Protein AF-0000000069814553 (afdb_homodimer)

Structure (mmCIF, N/CA/C/O backbone):
data_AF-0000000069814553-model_v1
#
loop_
_entity.id
_entity.type
_entity.pdbx_description
1 polymer 'Universal stress protein'
#
loop_
_atom_site.group_PDB
_atom_site.id
_atom_site.type_symbol
_atom_site.label_atom_id
_atom_site.label_alt_id
_atom_site.label_comp_id
_atom_site.label_asym_id
_atom_site.label_entity_id
_atom_site.label_seq_id
_atom_site.pdbx_PDB_ins_code
_atom_site.Cartn_x
_atom_site.Cartn_y
_atom_site.Cartn_z
_atom_site.occupancy
_atom_site.B_iso_or_equiv
_atom_site.auth_seq_id
_atom_site.auth_comp_id
_atom_site.auth_asym_id
_atom_site.auth_atom_id
_atom_site.pdbx_PDB_model_num
ATOM 1 N N . MET A 1 1 ? -19.922 -4.836 -9.836 1 74.69 1 MET A N 1
ATOM 2 C CA . MET A 1 1 ? -18.984 -5.961 -9.789 1 74.69 1 MET A CA 1
ATOM 3 C C . MET A 1 1 ? -17.938 -5.762 -8.695 1 74.69 1 MET A C 1
ATOM 5 O O . MET A 1 1 ? -17.531 -4.637 -8.422 1 74.69 1 MET A O 1
ATOM 9 N N . GLY A 1 2 ? -17.672 -6.852 -7.805 1 93.31 2 GLY A N 1
ATOM 10 C CA . GLY A 1 2 ? -16.812 -6.785 -6.645 1 93.31 2 GLY A CA 1
ATOM 11 C C . GLY A 1 2 ? -15.352 -6.523 -7.004 1 93.31 2 GLY A C 1
ATOM 12 O O . GLY A 1 2 ? -14.953 -6.707 -8.156 1 93.31 2 GLY A O 1
ATOM 13 N N . ARG A 1 3 ? -14.594 -6.059 -6.25 1 97.88 3 ARG A N 1
ATOM 14 C CA . ARG A 1 3 ? -13.172 -5.789 -6.434 1 97.88 3 ARG A CA 1
ATOM 15 C C . ARG A 1 3 ? -12.375 -7.086 -6.504 1 97.88 3 ARG A C 1
ATOM 17 O O . ARG A 1 3 ? -12.742 -8.078 -5.875 1 97.88 3 ARG A O 1
ATOM 24 N N . LYS A 1 4 ? -11.352 -7.035 -7.324 1 98.69 4 LYS A N 1
ATOM 25 C CA . LYS A 1 4 ? -10.398 -8.141 -7.406 1 98.69 4 LYS A CA 1
ATOM 26 C C . LYS A 1 4 ? -9.086 -7.777 -6.723 1 98.69 4 LYS A C 1
ATOM 28 O O . LYS A 1 4 ? -8.422 -6.812 -7.113 1 98.69 4 LYS A O 1
ATOM 33 N N . TYR A 1 5 ? -8.742 -8.539 -5.738 1 98.88 5 TYR A N 1
ATOM 34 C CA . TYR A 1 5 ? -7.48 -8.391 -5.02 1 98.88 5 TYR A CA 1
ATOM 35 C C . TYR A 1 5 ? -6.477 -9.453 -5.453 1 98.88 5 TYR A C 1
ATOM 37 O O . TYR A 1 5 ? -6.836 -10.625 -5.613 1 98.88 5 TYR A O 1
ATOM 45 N N . LEU A 1 6 ? -5.242 -9.039 -5.715 1 98.88 6 LEU A N 1
ATOM 46 C CA . LEU A 1 6 ? -4.156 -9.969 -5.988 1 98.88 6 LEU A CA 1
ATOM 47 C C . LEU A 1 6 ? -3.189 -10.039 -4.812 1 98.88 6 LEU A C 1
ATOM 49 O O . LEU A 1 6 ? -2.691 -9.008 -4.352 1 98.88 6 LEU A O 1
ATOM 53 N N . LEU A 1 7 ? -2.961 -11.188 -4.328 1 98.75 7 LEU A N 1
ATOM 54 C CA . LEU A 1 7 ? -2.018 -11.438 -3.24 1 98.75 7 LEU A CA 1
ATOM 55 C C . LEU A 1 7 ? -0.969 -12.461 -3.656 1 98.75 7 LEU A C 1
ATOM 57 O O . LEU A 1 7 ? -1.223 -13.664 -3.615 1 98.75 7 LEU A O 1
ATOM 61 N N . PRO A 1 8 ? 0.228 -11.945 -4.133 1 98.06 8 PRO A N 1
ATOM 62 C CA . PRO A 1 8 ? 1.324 -12.906 -4.312 1 98.06 8 PRO A CA 1
ATOM 63 C C . PRO A 1 8 ? 1.668 -13.656 -3.031 1 98.06 8 PRO A C 1
ATOM 65 O O . PRO A 1 8 ? 1.733 -13.055 -1.956 1 98.06 8 PRO A O 1
ATOM 68 N N . ILE A 1 9 ? 1.836 -14.953 -3.201 1 96.5 9 ILE A N 1
ATOM 69 C CA . ILE A 1 9 ? 2.002 -15.742 -1.989 1 96.5 9 ILE A CA 1
ATOM 70 C C . ILE A 1 9 ? 3.312 -16.516 -2.057 1 96.5 9 ILE A C 1
ATOM 72 O O . ILE A 1 9 ? 3.791 -16.859 -3.145 1 96.5 9 ILE A O 1
ATOM 76 N N . ASP A 1 10 ? 3.883 -16.703 -0.973 1 93.5 10 ASP A N 1
ATOM 77 C CA . ASP A 1 10 ? 5.02 -17.594 -0.722 1 93.5 10 ASP A CA 1
ATOM 78 C C . ASP A 1 10 ? 4.93 -18.219 0.663 1 93.5 10 ASP A C 1
ATOM 80 O O . ASP A 1 10 ? 3.861 -18.219 1.282 1 93.5 10 ASP A O 1
ATOM 84 N N . THR A 1 11 ? 5.973 -18.844 1.084 1 92 11 THR A N 1
ATOM 85 C CA . THR A 1 11 ? 5.891 -19.578 2.34 1 92 11 THR A CA 1
ATOM 86 C C . THR A 1 11 ? 6.289 -18.688 3.516 1 92 11 THR A C 1
ATOM 88 O O . THR A 1 11 ? 6.395 -19.156 4.648 1 92 11 THR A O 1
ATOM 91 N N . SER A 1 12 ? 6.543 -17.438 3.316 1 90.5 12 SER A N 1
ATOM 92 C CA . SER A 1 12 ? 7.016 -16.547 4.375 1 90.5 12 SER A CA 1
ATOM 93 C C . SER A 1 12 ? 5.887 -16.172 5.332 1 90.5 12 SER A C 1
ATOM 95 O O . SER A 1 12 ? 4.715 -16.188 4.953 1 90.5 12 SER A O 1
ATOM 97 N N . GLU A 1 13 ? 6.18 -15.797 6.582 1 91.12 13 GLU A N 1
ATOM 98 C CA . GLU A 1 13 ? 5.227 -15.328 7.582 1 91.12 13 GLU A CA 1
ATOM 99 C C . GLU A 1 13 ? 4.621 -13.984 7.188 1 91.12 13 GLU A C 1
ATOM 101 O O . GLU A 1 13 ? 3.463 -13.703 7.5 1 91.12 13 GLU A O 1
ATOM 106 N N . ASN A 1 14 ? 5.379 -13.227 6.496 1 91.75 14 ASN A N 1
ATOM 107 C CA . ASN A 1 14 ? 4.867 -11.914 6.105 1 91.75 14 ASN A CA 1
ATOM 108 C C . ASN A 1 14 ? 3.744 -12.039 5.082 1 91.75 14 ASN A C 1
ATOM 110 O O . ASN A 1 14 ? 2.82 -11.219 5.07 1 91.75 14 ASN A O 1
ATOM 114 N N . CYS A 1 15 ? 3.883 -13.023 4.281 1 93.25 15 CYS A N 1
ATOM 115 C CA . CYS A 1 15 ? 2.793 -13.297 3.35 1 93.25 15 CYS A CA 1
ATOM 116 C C . CYS A 1 15 ? 1.518 -13.664 4.094 1 93.25 15 CYS A C 1
ATOM 118 O O . CYS A 1 15 ? 0.429 -13.219 3.736 1 93.25 15 CYS A O 1
ATOM 120 N N . LYS A 1 16 ? 1.623 -14.461 5.078 1 94.75 16 LYS A N 1
ATOM 121 C CA . LYS A 1 16 ? 0.479 -14.828 5.906 1 94.75 16 LYS A CA 1
ATOM 122 C C . LYS A 1 16 ? -0.135 -13.602 6.574 1 94.75 16 LYS A C 1
ATOM 124 O O . LYS A 1 16 ? -1.359 -13.492 6.668 1 94.75 16 LYS A O 1
ATOM 129 N N . ARG A 1 17 ? 0.702 -12.758 7.012 1 95.88 17 ARG A N 1
ATOM 130 C CA . ARG A 1 17 ? 0.229 -11.523 7.633 1 95.88 17 ARG A CA 1
ATOM 131 C C . ARG A 1 17 ? -0.55 -10.68 6.633 1 95.88 17 ARG A C 1
ATOM 133 O O . ARG A 1 17 ? -1.564 -10.07 6.984 1 95.88 17 ARG A O 1
ATOM 140 N N . ALA A 1 18 ? -0.054 -10.641 5.395 1 97.81 18 ALA A N 1
ATOM 141 C CA . ALA A 1 18 ? -0.75 -9.898 4.348 1 97.81 18 ALA A CA 1
ATOM 142 C C . ALA A 1 18 ? -2.131 -10.492 4.082 1 97.81 18 ALA A C 1
ATOM 144 O O . ALA A 1 18 ? -3.111 -9.758 3.939 1 97.81 18 ALA A O 1
ATOM 145 N N . ALA A 1 19 ? -2.203 -11.805 4.055 1 97.69 19 ALA A N 1
ATOM 146 C CA . ALA A 1 19 ? -3.484 -12.477 3.863 1 97.69 19 ALA A CA 1
ATOM 147 C C . ALA A 1 19 ? -4.438 -12.18 5.016 1 97.69 19 ALA A C 1
ATOM 149 O O . ALA A 1 19 ? -5.621 -11.898 4.793 1 97.69 19 ALA A O 1
ATOM 150 N N . LYS A 1 20 ? -3.926 -12.25 6.211 1 97.12 20 LYS A N 1
ATOM 151 C CA . LYS A 1 20 ? -4.738 -11.945 7.387 1 97.12 20 LYS A CA 1
ATOM 152 C C . LYS A 1 20 ? -5.219 -10.5 7.363 1 97.12 20 LYS A C 1
ATOM 154 O O . LYS A 1 20 ? -6.375 -10.219 7.688 1 97.12 20 LYS A O 1
ATOM 159 N N . PHE A 1 21 ? -4.355 -9.641 6.984 1 98.12 21 PHE A N 1
ATOM 160 C CA . PHE A 1 21 ? -4.723 -8.227 6.887 1 98.12 21 PHE A CA 1
ATOM 161 C C . PHE A 1 21 ? -5.879 -8.039 5.914 1 98.12 21 PHE A C 1
ATOM 163 O O . PHE A 1 21 ? -6.828 -7.309 6.207 1 98.12 21 PHE A O 1
ATOM 170 N N . TYR A 1 22 ? -5.758 -8.68 4.699 1 98.5 22 TYR A N 1
ATOM 171 C CA . TYR A 1 22 ? -6.855 -8.633 3.744 1 98.5 22 TYR A CA 1
ATOM 172 C C . TYR A 1 22 ? -8.164 -9.086 4.391 1 98.5 22 TYR A C 1
ATOM 174 O O . TYR A 1 22 ? -9.172 -8.391 4.309 1 98.5 22 TYR A O 1
ATOM 182 N N . SER A 1 23 ? -8.102 -10.195 5.082 1 97.81 23 SER A N 1
ATOM 183 C CA . SER A 1 23 ? -9.289 -10.812 5.68 1 97.81 23 SER A CA 1
ATOM 184 C C . SER A 1 23 ? -9.922 -9.883 6.711 1 97.81 23 SER A C 1
ATOM 186 O O . SER A 1 23 ? -11.148 -9.727 6.734 1 97.81 23 SER A O 1
ATOM 188 N N . GLU A 1 24 ? -9.148 -9.188 7.441 1 96.69 24 GLU A N 1
ATOM 189 C CA . GLU A 1 24 ? -9.641 -8.453 8.602 1 96.69 24 GLU A CA 1
ATOM 190 C C . GLU A 1 24 ? -9.969 -7.008 8.234 1 96.69 24 GLU A C 1
ATOM 192 O O . GLU A 1 24 ? -10.805 -6.375 8.883 1 96.69 24 GLU A O 1
ATOM 197 N N . ASN A 1 25 ? -9.32 -6.527 7.137 1 97.31 25 ASN A N 1
ATOM 198 C CA . ASN A 1 25 ? -9.383 -5.074 6.992 1 97.31 25 ASN A CA 1
ATOM 199 C C . ASN A 1 25 ? -9.898 -4.672 5.613 1 97.31 25 ASN A C 1
ATOM 201 O O . ASN A 1 25 ? -10.461 -3.586 5.453 1 97.31 25 ASN A O 1
ATOM 205 N N . LEU A 1 26 ? -9.773 -5.531 4.605 1 97.88 26 LEU A N 1
ATOM 206 C CA . LEU A 1 26 ? -10.031 -5.051 3.252 1 97.88 26 LEU A CA 1
ATOM 207 C C . LEU A 1 26 ? -11.242 -5.758 2.648 1 97.88 26 LEU A C 1
ATOM 209 O O . LEU A 1 26 ? -12 -5.156 1.884 1 97.88 26 LEU A O 1
ATOM 213 N N . HIS A 1 27 ? -11.477 -6.969 2.992 1 97.44 27 HIS A N 1
ATOM 214 C CA . HIS A 1 27 ? -12.438 -7.836 2.316 1 97.44 27 HIS A CA 1
ATOM 215 C C . HIS A 1 27 ? -13.852 -7.285 2.441 1 97.44 27 HIS A C 1
ATOM 217 O O . HIS A 1 27 ? -14.258 -6.84 3.518 1 97.44 27 HIS A O 1
ATOM 223 N N . ARG A 1 28 ? -14.555 -7.379 1.34 1 96.44 28 ARG A N 1
ATOM 224 C CA . ARG A 1 28 ? -16 -7.242 1.251 1 96.44 28 ARG A CA 1
ATOM 225 C C . ARG A 1 28 ? -16.625 -8.453 0.57 1 96.44 28 ARG A C 1
ATOM 227 O O . ARG A 1 28 ? -15.969 -9.148 -0.201 1 96.44 28 ARG A O 1
ATOM 234 N N . ASP A 1 29 ? -17.859 -8.695 0.726 1 94.88 29 ASP A N 1
ATOM 235 C CA . ASP A 1 29 ? -18.531 -9.922 0.308 1 94.88 29 ASP A CA 1
ATOM 236 C C . ASP A 1 29 ? -18.453 -10.102 -1.206 1 94.88 29 ASP A C 1
ATOM 238 O O . ASP A 1 29 ? -18.391 -11.227 -1.7 1 94.88 29 ASP A O 1
ATOM 242 N N . ASP A 1 30 ? -18.391 -9.039 -1.912 1 96.31 30 ASP A N 1
ATOM 243 C CA . ASP A 1 30 ? -18.422 -9.148 -3.367 1 96.31 30 ASP A CA 1
ATOM 244 C C . ASP A 1 30 ? -17 -9.164 -3.939 1 96.31 30 ASP A C 1
ATOM 246 O O . ASP A 1 30 ? -16.812 -9.297 -5.148 1 96.31 30 ASP A O 1
ATOM 250 N N . ASP A 1 31 ? -16.016 -9.18 -3.061 1 98.25 31 ASP A N 1
ATOM 251 C CA . ASP A 1 31 ? -14.625 -9.172 -3.518 1 98.25 31 ASP A CA 1
ATOM 252 C C . ASP A 1 31 ? -14.188 -10.562 -3.959 1 98.25 31 ASP A C 1
ATOM 254 O O . ASP A 1 31 ? -14.734 -11.57 -3.498 1 98.25 31 ASP A O 1
ATOM 258 N N . THR A 1 32 ? -13.25 -10.586 -4.867 1 98.38 32 THR A N 1
ATOM 259 C CA . THR A 1 32 ? -12.5 -11.789 -5.207 1 98.38 32 THR A CA 1
ATOM 260 C C . THR A 1 32 ? -11.031 -11.648 -4.816 1 98.38 32 THR A C 1
ATOM 262 O O . THR A 1 32 ? -10.406 -10.617 -5.09 1 98.38 32 THR A O 1
ATOM 265 N N . ILE A 1 33 ? -10.57 -12.625 -4.105 1 98.5 33 ILE A N 1
ATOM 266 C CA . ILE A 1 33 ? -9.141 -12.625 -3.795 1 98.5 33 ILE A CA 1
ATOM 267 C C . ILE A 1 33 ? -8.422 -13.664 -4.648 1 98.5 33 ILE A C 1
ATOM 269 O O . ILE A 1 33 ? -8.875 -14.812 -4.758 1 98.5 33 ILE A O 1
ATOM 273 N N . ILE A 1 34 ? -7.375 -13.242 -5.32 1 98.69 34 ILE A N 1
ATOM 274 C CA . ILE A 1 34 ? -6.566 -14.086 -6.199 1 98.69 34 ILE A CA 1
ATOM 275 C C . ILE A 1 34 ? -5.188 -14.297 -5.578 1 98.69 34 ILE A C 1
ATOM 277 O O . ILE A 1 34 ? -4.426 -13.344 -5.402 1 98.69 34 ILE A O 1
ATOM 281 N N . PHE A 1 35 ? -4.898 -15.555 -5.254 1 98.44 35 PHE A N 1
ATOM 282 C CA . PHE A 1 35 ? -3.574 -15.938 -4.773 1 98.44 35 PHE A CA 1
ATOM 283 C C . PHE A 1 35 ? -2.664 -16.312 -5.938 1 98.44 35 PHE A C 1
ATOM 285 O O . PHE A 1 35 ? -3.035 -17.125 -6.781 1 98.44 35 PHE A O 1
ATOM 292 N N . LEU A 1 36 ? -1.502 -15.688 -6.008 1 97.94 36 LEU A N 1
ATOM 293 C CA . LEU A 1 36 ? -0.557 -15.969 -7.086 1 97.94 36 LEU A CA 1
ATOM 294 C C . LEU A 1 36 ? 0.77 -16.469 -6.527 1 97.94 36 LEU A C 1
ATOM 296 O O . LEU A 1 36 ? 1.395 -15.797 -5.699 1 97.94 36 LEU A O 1
ATOM 300 N N . HIS A 1 37 ? 1.154 -17.609 -6.91 1 96.38 37 HIS A N 1
ATOM 301 C CA . HIS A 1 37 ? 2.492 -18.094 -6.598 1 96.38 37 HIS A CA 1
ATOM 302 C C . HIS A 1 37 ? 3.383 -18.094 -7.836 1 96.38 37 HIS A C 1
ATOM 304 O O . HIS A 1 37 ? 3.008 -18.656 -8.867 1 96.38 37 HIS A O 1
ATOM 310 N N . VAL A 1 38 ? 4.512 -17.484 -7.703 1 94.38 38 VAL A N 1
ATOM 311 C CA . VAL A 1 38 ? 5.473 -17.438 -8.797 1 94.38 38 VAL A CA 1
ATOM 312 C C . VAL A 1 38 ? 6.633 -18.375 -8.508 1 94.38 38 VAL A C 1
ATOM 314 O O . VAL A 1 38 ? 7.32 -18.234 -7.496 1 94.38 38 VAL A O 1
ATOM 317 N N . ILE A 1 39 ? 6.824 -19.344 -9.328 1 90 39 ILE A N 1
ATOM 318 C CA . ILE A 1 39 ? 7.918 -20.312 -9.219 1 90 39 ILE A CA 1
ATOM 319 C C . ILE A 1 39 ? 9.078 -19.891 -10.117 1 90 39 ILE A C 1
ATOM 321 O O . ILE A 1 39 ? 8.875 -19.609 -11.305 1 90 39 ILE A O 1
ATOM 325 N N . GLU A 1 40 ? 10.195 -19.766 -9.531 1 83.56 40 GLU A N 1
ATOM 326 C CA . GLU A 1 40 ? 11.391 -19.469 -10.312 1 83.56 40 GLU A CA 1
ATOM 327 C C . GLU A 1 40 ? 12.031 -20.734 -10.859 1 83.56 40 GLU A C 1
ATOM 329 O O . GLU A 1 40 ? 12.383 -21.641 -10.102 1 83.56 40 GLU A O 1
ATOM 334 N N . PRO A 1 41 ? 12.195 -20.781 -12.18 1 76.25 41 PRO A N 1
ATOM 335 C CA . PRO A 1 41 ? 12.789 -21.984 -12.766 1 76.25 41 PRO A CA 1
ATOM 336 C C . PRO A 1 41 ? 14.242 -22.188 -12.352 1 76.25 41 PRO A C 1
ATOM 338 O O . PRO A 1 41 ? 14.969 -21.219 -12.148 1 76.25 41 PRO A O 1
ATOM 341 N N . ASN A 1 42 ? 14.656 -23.109 -11.516 1 62.72 42 ASN A N 1
ATOM 342 C CA . ASN A 1 42 ? 16.031 -23.438 -11.188 1 62.72 42 ASN A CA 1
ATOM 343 C C . ASN A 1 42 ? 16.922 -23.469 -12.43 1 62.72 42 ASN A C 1
ATOM 345 O O . ASN A 1 42 ? 16.688 -24.25 -13.352 1 62.72 42 ASN A O 1
ATOM 349 N N . LEU A 1 43 ? 17.375 -22.312 -12.875 1 52.44 43 LEU A N 1
ATOM 350 C CA . LEU A 1 43 ? 18.281 -22.375 -14.016 1 52.44 43 LEU A CA 1
ATOM 351 C C . LEU A 1 43 ? 19.469 -23.297 -13.711 1 52.44 43 LEU A C 1
ATOM 353 O O . LEU A 1 43 ? 20.219 -23.656 -14.617 1 52.44 43 LEU A O 1
ATOM 357 N N . LYS A 1 44 ? 19.938 -23.469 -12.477 1 51.12 44 LYS A N 1
ATOM 358 C CA . LYS A 1 44 ? 21.188 -24.188 -12.375 1 51.12 44 LYS A CA 1
ATOM 359 C C . LYS A 1 44 ? 21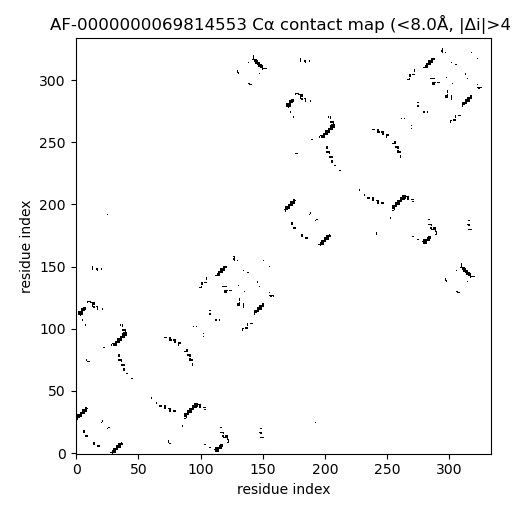.094 -25.562 -13.039 1 51.12 44 LYS A C 1
ATOM 361 O O . LYS A 1 44 ? 22.047 -26.344 -13.016 1 51.12 44 LYS A O 1
ATOM 366 N N . ALA A 1 45 ? 19.969 -26.062 -13.266 1 42.84 45 ALA A N 1
ATOM 367 C CA . ALA A 1 45 ? 20.203 -27.422 -13.727 1 42.84 45 ALA A CA 1
ATOM 368 C C . ALA A 1 45 ? 21.094 -27.438 -14.977 1 42.84 45 ALA A C 1
ATOM 370 O O . ALA A 1 45 ? 21.906 -28.344 -15.148 1 42.84 45 ALA A O 1
ATOM 371 N N . ASN A 1 46 ? 20.734 -26.453 -15.93 1 41.25 46 ASN A N 1
ATOM 372 C CA . ASN A 1 46 ? 21.312 -26.844 -17.203 1 41.25 46 ASN A CA 1
ATOM 373 C C . ASN A 1 46 ? 22.781 -26.438 -17.312 1 41.25 46 ASN A C 1
ATOM 375 O O . ASN A 1 46 ? 23.391 -26.562 -18.375 1 41.25 46 ASN A O 1
ATOM 379 N N . SER A 1 47 ? 23.141 -25.562 -16.484 1 43.44 47 SER A N 1
ATOM 380 C CA . SER A 1 47 ? 24.5 -25.219 -16.938 1 43.44 47 SER A CA 1
ATOM 381 C C . SER A 1 47 ? 25.484 -26.312 -16.562 1 43.44 47 SER A C 1
ATOM 383 O O . SER A 1 47 ? 26.703 -26.094 -16.578 1 43.44 47 SER A O 1
ATOM 385 N N . LYS A 1 48 ? 25.188 -27.328 -15.75 1 42.53 48 LYS A N 1
ATOM 386 C CA . LYS A 1 48 ? 26.328 -28.219 -15.617 1 42.53 48 LYS A CA 1
ATOM 387 C C . LYS A 1 48 ? 26.844 -28.672 -16.984 1 42.53 48 LYS A C 1
ATOM 389 O O . LYS A 1 48 ? 26.141 -28.531 -17.984 1 42.53 48 LYS A O 1
ATOM 394 N N . ASN A 1 49 ? 28.094 -29.516 -17 1 38.62 49 ASN A N 1
ATOM 395 C CA . ASN A 1 49 ? 29 -30.094 -17.984 1 38.62 49 ASN A CA 1
ATOM 396 C C . ASN A 1 49 ? 28.234 -30.859 -19.062 1 38.62 49 ASN A C 1
ATOM 398 O O . ASN A 1 49 ? 27.531 -31.828 -18.781 1 38.62 49 ASN A O 1
ATOM 402 N N . ILE A 1 50 ? 27.859 -30.312 -20.219 1 40.28 50 ILE A N 1
ATOM 403 C CA . ILE A 1 50 ? 27.625 -31 -21.484 1 40.28 50 ILE A CA 1
ATOM 404 C C . ILE A 1 50 ? 28.453 -32.281 -21.516 1 40.28 50 ILE A C 1
ATOM 406 O O . ILE A 1 50 ? 28.484 -32.969 -22.547 1 40.28 50 ILE A O 1
ATOM 410 N N . ALA A 1 51 ? 29.531 -32.344 -20.672 1 38.72 51 ALA A N 1
ATOM 411 C CA . ALA A 1 51 ? 30.25 -33.531 -21.141 1 38.72 51 ALA A CA 1
ATOM 412 C C . ALA A 1 51 ? 29.359 -34.75 -21.125 1 38.72 51 ALA A C 1
ATOM 414 O O . ALA A 1 51 ? 29.219 -35.438 -22.156 1 38.72 51 ALA A O 1
ATOM 415 N N . ARG A 1 52 ? 29.969 -35.969 -20.609 1 37.81 52 ARG A N 1
ATOM 416 C CA . ARG A 1 52 ? 29.844 -37.375 -20.969 1 37.81 52 ARG A CA 1
ATOM 417 C C . ARG A 1 52 ? 28.516 -37.938 -20.469 1 37.81 52 ARG A C 1
ATOM 419 O O . ARG A 1 52 ? 28.094 -39 -20.922 1 37.81 52 ARG A O 1
ATOM 426 N N . LYS A 1 53 ? 28.125 -37.844 -19.109 1 41.19 53 LYS A N 1
ATOM 427 C CA . LYS A 1 53 ? 27.25 -38.969 -18.734 1 41.19 53 LYS A CA 1
ATOM 428 C C . LYS A 1 53 ? 25.797 -38.656 -19.078 1 41.19 53 LYS A C 1
ATOM 430 O O . LYS A 1 53 ? 25.219 -37.688 -18.562 1 41.19 53 LYS A O 1
ATOM 435 N N . GLU A 1 54 ? 25.234 -38.969 -20.297 1 40.19 54 GLU A N 1
ATOM 436 C CA . GLU A 1 54 ? 24 -38.875 -21.078 1 40.19 54 GLU A CA 1
ATOM 437 C C . GLU A 1 54 ? 22.766 -38.969 -20.188 1 40.19 54 GLU A C 1
ATOM 439 O O . GLU A 1 54 ? 21.781 -38.25 -20.375 1 40.19 54 GLU A O 1
ATOM 444 N N . ASP A 1 55 ? 22.453 -40.219 -19.609 1 41.34 55 ASP A N 1
ATOM 445 C CA . ASP A 1 55 ? 21.125 -40.781 -19.344 1 41.34 55 ASP A CA 1
ATOM 446 C C . ASP A 1 55 ? 20.516 -40.156 -18.094 1 41.34 55 ASP A C 1
ATOM 448 O O . ASP A 1 55 ? 19.281 -40.031 -18 1 41.34 55 ASP A O 1
ATOM 452 N N . SER A 1 56 ? 21.25 -40.062 -16.984 1 43.12 56 SER A N 1
ATOM 453 C CA . SER A 1 56 ? 20.578 -39.938 -15.688 1 43.12 56 SER A CA 1
ATOM 454 C C . SER A 1 56 ? 20.203 -38.5 -15.398 1 43.12 56 SER A C 1
ATOM 456 O O . SER A 1 56 ? 19.406 -38.219 -14.5 1 43.12 56 SER A O 1
ATOM 458 N N . GLU A 1 57 ? 20.844 -37.562 -15.969 1 46.06 57 GLU A N 1
ATOM 459 C CA . GLU A 1 57 ? 20.719 -36.188 -15.508 1 46.06 57 GLU A CA 1
ATOM 460 C C . GLU A 1 57 ? 19.422 -35.562 -16.031 1 46.06 57 GLU A C 1
ATOM 462 O O . GLU A 1 57 ? 18.922 -34.594 -15.438 1 46.06 57 GLU A O 1
ATOM 467 N N . ILE A 1 58 ? 18.938 -36 -17.172 1 46.38 58 ILE A N 1
ATOM 468 C CA . ILE A 1 58 ? 17.719 -35.406 -17.688 1 46.38 58 ILE A CA 1
ATOM 469 C C . ILE A 1 58 ? 16.562 -35.656 -16.719 1 46.38 58 ILE A C 1
ATOM 471 O O . ILE A 1 58 ? 15.719 -34.781 -16.516 1 46.38 58 ILE A O 1
ATOM 475 N N . TYR A 1 59 ? 16.641 -36.781 -16.047 1 46.12 59 TYR A N 1
ATOM 476 C CA . TYR A 1 59 ? 15.555 -37.125 -15.148 1 46.12 59 TYR A CA 1
ATOM 477 C C . TYR A 1 59 ? 15.547 -36.219 -13.922 1 46.12 59 TYR A C 1
ATOM 479 O O . TYR A 1 59 ? 14.484 -35.844 -13.406 1 46.12 59 TYR A O 1
ATOM 487 N N . GLU A 1 60 ? 16.703 -35.812 -13.477 1 49.69 60 GLU A N 1
ATOM 488 C CA . GLU A 1 60 ? 16.766 -35.062 -12.219 1 49.69 60 GLU A CA 1
ATOM 489 C C . GLU A 1 60 ? 16.234 -33.625 -12.383 1 49.69 60 GLU A C 1
ATOM 491 O O . GLU A 1 60 ? 15.578 -33.125 -11.492 1 49.69 60 GLU A O 1
ATOM 496 N N . THR A 1 61 ? 16.594 -33 -13.516 1 53.53 61 THR A N 1
ATOM 497 C CA . THR A 1 61 ? 16.125 -31.656 -13.758 1 53.53 61 THR A CA 1
ATOM 498 C C . THR A 1 61 ? 14.602 -31.625 -13.859 1 53.53 61 THR A C 1
ATOM 500 O O . THR A 1 61 ? 13.961 -30.734 -13.305 1 53.53 61 THR A O 1
ATOM 503 N N . THR A 1 62 ? 14.109 -32.688 -14.516 1 56.72 62 THR A N 1
ATOM 504 C CA . THR A 1 62 ? 12.664 -32.812 -14.641 1 56.72 62 THR A CA 1
ATOM 505 C C . THR A 1 62 ? 12.016 -33 -13.266 1 56.72 62 THR A C 1
ATOM 507 O O . THR A 1 62 ? 10.953 -32.438 -12.984 1 56.72 62 THR A O 1
ATOM 510 N N . SER A 1 63 ? 12.867 -33.719 -12.383 1 62.81 63 SER A N 1
ATOM 511 C CA . SER A 1 63 ? 12.312 -34.031 -11.078 1 62.81 63 SER A CA 1
ATOM 512 C C . SER A 1 63 ? 12.281 -32.781 -10.172 1 62.81 63 SER A C 1
ATOM 514 O O . SER A 1 63 ? 11.312 -32.594 -9.445 1 62.81 63 SER A O 1
ATOM 516 N N . GLN A 1 64 ? 13.297 -32 -10.266 1 64.75 64 GLN A N 1
ATOM 517 C CA . GLN A 1 64 ? 13.352 -30.812 -9.422 1 64.75 64 GLN A CA 1
ATOM 518 C C . GLN A 1 64 ? 12.32 -29.781 -9.859 1 64.75 64 GLN A C 1
ATOM 520 O O . GLN A 1 64 ? 11.68 -29.141 -9.023 1 64.75 64 GLN A O 1
ATOM 525 N N . SER A 1 65 ? 12.172 -29.75 -11.148 1 69.19 65 SER A N 1
ATOM 526 C CA . SER A 1 65 ? 11.172 -28.828 -11.695 1 69.19 65 SER A CA 1
ATOM 527 C C . SER A 1 65 ? 9.766 -29.25 -11.281 1 69.19 65 SER A C 1
ATOM 529 O O . SER A 1 65 ? 8.945 -28.406 -10.914 1 69.19 65 SER A O 1
ATOM 531 N N . GLN A 1 66 ? 9.617 -30.578 -11.328 1 75.62 66 GLN A N 1
ATOM 532 C CA . GLN A 1 66 ? 8.297 -31.078 -10.961 1 75.62 66 GLN A CA 1
ATOM 533 C C . GLN A 1 66 ? 8.023 -30.875 -9.469 1 75.62 66 GLN A C 1
ATOM 535 O O . GLN A 1 66 ? 6.906 -30.531 -9.078 1 75.62 66 GLN A O 1
ATOM 540 N N . LYS A 1 67 ? 9.07 -31.031 -8.695 1 77.75 67 LYS A N 1
ATOM 541 C CA . LYS A 1 67 ? 8.93 -30.844 -7.254 1 77.75 67 LYS A CA 1
ATOM 542 C C . LYS A 1 67 ? 8.586 -29.406 -6.91 1 77.75 67 LYS A C 1
ATOM 544 O O . LYS A 1 67 ? 7.754 -29.141 -6.035 1 77.75 67 LYS A O 1
ATOM 549 N N . THR A 1 68 ? 9.188 -28.531 -7.617 1 79.12 68 THR A N 1
ATOM 550 C CA . THR A 1 68 ? 8.945 -27.109 -7.375 1 79.12 68 THR A CA 1
ATOM 551 C C . THR A 1 68 ? 7.512 -26.734 -7.754 1 79.12 68 THR A C 1
ATOM 553 O O . THR A 1 68 ? 6.844 -26 -7.023 1 79.12 68 THR A O 1
ATOM 556 N N . VAL A 1 69 ? 7.078 -27.312 -8.805 1 81.25 69 VAL A N 1
ATOM 557 C CA . VAL A 1 69 ? 5.719 -27.062 -9.266 1 81.25 69 VAL A CA 1
ATOM 558 C C . VAL A 1 69 ? 4.719 -27.641 -8.273 1 81.25 69 VAL A C 1
ATOM 560 O O . VAL A 1 69 ? 3.723 -27 -7.934 1 81.25 69 VAL A O 1
ATOM 563 N N . ASP A 1 70 ? 5.047 -28.812 -7.812 1 85.19 70 ASP A N 1
ATOM 564 C CA . ASP A 1 70 ? 4.152 -29.469 -6.859 1 85.19 70 ASP A CA 1
ATOM 565 C C . ASP A 1 70 ? 4.082 -28.688 -5.551 1 85.19 70 ASP A C 1
ATOM 567 O O . ASP A 1 70 ? 3.014 -28.562 -4.949 1 85.19 70 ASP A O 1
ATOM 571 N N . MET A 1 71 ? 5.137 -28.203 -5.16 1 84.94 71 MET A N 1
ATOM 572 C CA . MET A 1 71 ? 5.16 -27.391 -3.947 1 84.94 71 MET A CA 1
ATOM 573 C C . MET A 1 71 ? 4.359 -26.094 -4.137 1 84.94 71 MET A C 1
ATOM 575 O O . MET A 1 71 ? 3.672 -25.656 -3.221 1 84.94 71 MET A O 1
ATOM 579 N N . GLY A 1 72 ? 4.496 -25.578 -5.285 1 86.31 72 GLY A N 1
ATOM 580 C CA . GLY A 1 72 ? 3.717 -24.391 -5.598 1 86.31 72 GLY A CA 1
ATOM 581 C C . GLY A 1 72 ? 2.221 -24.641 -5.59 1 86.31 72 GLY A C 1
ATOM 582 O O . GLY A 1 72 ? 1.455 -23.844 -5.043 1 86.31 72 GLY A O 1
ATOM 583 N N . LYS A 1 73 ? 1.848 -25.75 -6.121 1 89.38 73 LYS A N 1
ATOM 584 C CA . LYS A 1 73 ? 0.436 -26.109 -6.137 1 89.38 73 LYS A CA 1
ATOM 585 C C . LYS A 1 73 ? -0.089 -26.344 -4.723 1 89.38 73 LYS A C 1
ATOM 587 O O . LYS A 1 73 ? -1.207 -25.938 -4.398 1 89.38 73 LYS A O 1
ATOM 592 N N . ALA A 1 74 ? 0.757 -26.984 -3.979 1 93.38 74 ALA A N 1
ATOM 593 C CA . ALA A 1 74 ? 0.357 -27.234 -2.596 1 93.38 74 ALA A CA 1
ATOM 594 C C . ALA A 1 74 ? 0.141 -25.922 -1.841 1 93.38 74 ALA A C 1
ATOM 596 O O . ALA A 1 74 ? -0.807 -25.797 -1.062 1 93.38 74 ALA A O 1
ATOM 597 N N . LEU A 1 75 ? 0.997 -25 -2.086 1 93.75 75 LEU A N 1
ATOM 598 C CA . LEU A 1 75 ? 0.855 -23.688 -1.457 1 93.75 75 LEU A CA 1
ATOM 599 C C . LEU A 1 75 ? -0.431 -23.016 -1.908 1 93.75 75 LEU A C 1
ATOM 601 O O . LEU A 1 75 ? -1.178 -22.469 -1.084 1 93.75 75 LEU A O 1
ATOM 605 N N . GLY A 1 76 ? -0.704 -23.016 -3.195 1 94.88 76 GLY A N 1
ATOM 606 C CA . GLY A 1 76 ? -1.947 -22.469 -3.719 1 94.88 76 GLY A CA 1
ATOM 607 C C . GLY A 1 76 ? -3.18 -23.094 -3.09 1 94.88 76 GLY A C 1
ATOM 608 O O . GLY A 1 76 ? -4.125 -22.391 -2.73 1 94.88 76 GLY A O 1
ATOM 609 N N . HIS A 1 77 ? -3.105 -24.391 -2.908 1 95.31 77 HIS A N 1
ATOM 610 C CA . HIS A 1 77 ? -4.23 -25.109 -2.318 1 95.31 77 HIS A CA 1
ATOM 611 C C . HIS A 1 77 ? -4.434 -24.703 -0.859 1 95.31 77 HIS A C 1
ATOM 613 O O . HIS A 1 77 ? -5.57 -24.594 -0.393 1 95.31 77 HIS A O 1
ATOM 619 N N . LYS A 1 78 ? -3.354 -24.531 -0.208 1 96.44 78 LYS A N 1
ATOM 620 C CA . LYS A 1 78 ? -3.428 -24.109 1.189 1 96.44 78 LYS A CA 1
ATOM 621 C C . LYS A 1 78 ? -4.129 -22.766 1.322 1 96.44 78 LYS A C 1
ATOM 623 O O . LYS A 1 78 ? -5.008 -22.594 2.17 1 96.44 78 LYS A O 1
ATOM 628 N N . TYR A 1 79 ? -3.795 -21.844 0.503 1 97.06 79 TYR A N 1
ATOM 629 C CA . TYR A 1 79 ? -4.387 -20.516 0.579 1 97.06 79 TYR A CA 1
ATOM 630 C C . TYR A 1 79 ? -5.82 -20.516 0.061 1 97.06 79 TYR A C 1
ATOM 632 O O . TYR A 1 79 ? -6.668 -19.781 0.556 1 97.06 79 TYR A O 1
ATOM 640 N N . LEU A 1 80 ? -6.117 -21.375 -0.888 1 96.81 80 LEU A N 1
ATOM 641 C CA . LEU A 1 80 ? -7.488 -21.531 -1.352 1 96.81 80 LEU A CA 1
ATOM 642 C C . LEU A 1 80 ? -8.383 -22.078 -0.237 1 96.81 80 LEU A C 1
ATOM 644 O O . LEU A 1 80 ? -9.5 -21.594 -0.043 1 96.81 80 LEU A O 1
ATOM 648 N N . ALA A 1 81 ? -7.84 -23.031 0.416 1 97 81 ALA A N 1
ATOM 649 C CA . ALA A 1 81 ? -8.586 -23.609 1.529 1 97 81 ALA A CA 1
ATOM 650 C C . ALA A 1 81 ? -8.844 -22.562 2.615 1 97 81 ALA A C 1
ATOM 652 O O . ALA A 1 81 ? -9.961 -22.469 3.137 1 97 81 ALA A O 1
ATOM 653 N N . TRP A 1 82 ? -7.812 -21.844 2.93 1 96.31 82 TRP A N 1
ATOM 654 C CA . TRP A 1 82 ? -7.938 -20.766 3.906 1 96.31 82 TRP A CA 1
ATOM 655 C C . TRP A 1 82 ? -9 -19.75 3.475 1 96.31 82 TRP A C 1
ATOM 657 O O . TRP A 1 82 ? -9.844 -19.359 4.281 1 96.31 82 TRP A O 1
ATOM 667 N N . GLY A 1 83 ? -8.992 -19.344 2.219 1 96.5 83 GLY A N 1
ATOM 668 C CA . GLY A 1 83 ? -9.977 -18.406 1.699 1 96.5 83 GLY A CA 1
ATOM 669 C C . GLY A 1 83 ? -11.398 -18.938 1.754 1 96.5 83 GLY A C 1
ATOM 670 O O . GLY A 1 83 ? -12.32 -18.219 2.129 1 96.5 83 GLY A O 1
ATOM 671 N N . ARG A 1 84 ? -11.547 -20.219 1.411 1 95.06 84 ARG A N 1
ATOM 672 C CA . ARG A 1 84 ? -12.859 -20.844 1.437 1 95.06 84 ARG A CA 1
ATOM 673 C C . ARG A 1 84 ? -13.398 -20.922 2.859 1 95.06 84 ARG A C 1
ATOM 675 O O . ARG A 1 84 ? -14.578 -20.656 3.098 1 95.06 84 ARG A O 1
ATOM 682 N N . GLU A 1 85 ? -12.516 -21.234 3.734 1 96.75 85 GLU A N 1
ATOM 683 C CA . GLU A 1 85 ? -12.906 -21.297 5.141 1 96.75 85 GLU A CA 1
ATOM 684 C C . GLU A 1 85 ? -13.336 -19.922 5.648 1 96.75 85 GLU A C 1
ATOM 686 O O . GLU A 1 85 ? -14.242 -19.828 6.48 1 96.75 85 GLU A O 1
ATOM 691 N N . ALA A 1 86 ? -12.75 -18.938 5.113 1 96.31 86 ALA A N 1
ATOM 692 C CA . ALA A 1 86 ? -13.07 -17.578 5.52 1 96.31 86 ALA A CA 1
ATOM 693 C C . ALA A 1 86 ? -14.297 -17.047 4.773 1 96.31 86 ALA A C 1
ATOM 695 O O . ALA A 1 86 ? -14.766 -15.938 5.035 1 96.31 86 ALA A O 1
ATOM 696 N N . GLY A 1 87 ? -14.766 -17.797 3.75 1 96.62 87 GLY A N 1
ATOM 697 C CA . GLY A 1 87 ? -15.953 -17.422 3.002 1 96.62 87 GLY A CA 1
ATOM 698 C C . GLY A 1 87 ? -15.656 -16.516 1.822 1 96.62 87 GLY A C 1
ATOM 699 O O . GLY A 1 87 ? -16.547 -15.82 1.333 1 96.62 87 GLY A O 1
ATOM 700 N N . PHE A 1 88 ? -14.438 -16.469 1.388 1 97.75 88 PHE A N 1
ATOM 701 C CA . PHE A 1 88 ? -14.047 -15.602 0.287 1 97.75 88 PHE A CA 1
ATOM 702 C C . PHE A 1 88 ? -14.312 -16.266 -1.056 1 97.75 88 PHE A C 1
ATOM 704 O O . PHE A 1 88 ? -14.281 -17.5 -1.161 1 97.75 88 PHE A O 1
ATOM 711 N N . ASP A 1 89 ? -14.688 -15.469 -2.07 1 98 89 ASP A N 1
ATOM 712 C CA . ASP A 1 89 ? -14.438 -15.906 -3.443 1 98 89 ASP A CA 1
ATOM 713 C C . ASP A 1 89 ? -12.953 -15.875 -3.77 1 98 89 ASP A C 1
ATOM 715 O O . ASP A 1 89 ? -12.383 -14.805 -4.016 1 98 89 ASP A O 1
ATOM 719 N N . ALA A 1 90 ? -12.352 -17.078 -3.721 1 98 90 ALA A N 1
ATOM 720 C CA . ALA A 1 90 ? -10.898 -17.156 -3.822 1 98 90 ALA A CA 1
ATOM 721 C C . ALA A 1 90 ? -10.477 -17.969 -5.039 1 98 90 ALA A C 1
ATOM 723 O O . ALA A 1 90 ? -11.117 -18.969 -5.375 1 98 90 ALA A O 1
ATOM 724 N N . LYS A 1 91 ? -9.438 -17.516 -5.695 1 97.69 91 LYS A N 1
ATOM 725 C CA . LYS A 1 91 ? -8.758 -18.219 -6.777 1 97.69 91 LYS A CA 1
ATOM 726 C C . LYS A 1 91 ? -7.258 -18.297 -6.527 1 97.69 91 LYS A C 1
ATOM 728 O O . LYS A 1 91 ? -6.699 -17.469 -5.805 1 97.69 91 LYS A O 1
ATOM 733 N N . ALA A 1 92 ? -6.652 -19.312 -7.09 1 96.81 92 ALA A N 1
ATOM 734 C CA . ALA A 1 92 ? -5.203 -19.438 -6.969 1 96.81 92 ALA A CA 1
ATOM 735 C C . ALA A 1 92 ? -4.57 -19.812 -8.305 1 96.81 92 ALA A C 1
ATOM 737 O O . ALA A 1 92 ? -5.117 -20.625 -9.055 1 96.81 92 ALA A O 1
ATOM 738 N N . PHE A 1 93 ? -3.473 -19.125 -8.578 1 95 93 PHE A N 1
ATOM 739 C CA . PHE A 1 93 ? -2.717 -19.391 -9.797 1 95 93 PHE A CA 1
ATOM 740 C C . PHE A 1 93 ? -1.243 -19.609 -9.484 1 95 93 PHE A C 1
ATOM 742 O O . PHE A 1 93 ? -0.724 -19.078 -8.5 1 95 93 PHE A O 1
ATOM 749 N N . VAL A 1 94 ? -0.619 -20.422 -10.297 1 93.25 94 VAL A N 1
ATOM 750 C CA . VAL A 1 94 ? 0.83 -20.594 -10.266 1 93.25 94 VAL A CA 1
ATOM 751 C C . VAL A 1 94 ? 1.431 -20.141 -11.594 1 93.25 94 VAL A C 1
ATOM 753 O O . VAL A 1 94 ? 0.915 -20.469 -12.664 1 93.25 94 VAL A O 1
ATOM 756 N N . ARG A 1 95 ? 2.416 -19.359 -11.484 1 92.69 95 ARG A N 1
ATOM 757 C CA . ARG A 1 95 ? 3.127 -18.906 -12.68 1 92.69 95 ARG A CA 1
ATOM 758 C C . ARG A 1 95 ? 4.625 -19.172 -12.555 1 92.69 95 ARG A C 1
ATOM 760 O O . ARG A 1 95 ? 5.195 -19.047 -11.469 1 92.69 95 ARG A O 1
ATOM 767 N N . SER A 1 96 ? 5.207 -19.625 -13.664 1 89.88 96 SER A N 1
ATOM 768 C CA . SER A 1 96 ? 6.656 -19.766 -13.727 1 89.88 96 SER A CA 1
ATOM 769 C C . SER A 1 96 ? 7.312 -18.547 -14.352 1 89.88 96 SER A C 1
ATOM 771 O O . SER A 1 96 ? 6.938 -18.125 -15.445 1 89.88 96 SER A O 1
ATOM 773 N N . ASP A 1 97 ? 8.125 -17.906 -13.609 1 91.88 97 ASP A N 1
ATOM 774 C CA . ASP A 1 97 ? 8.844 -16.719 -14.062 1 91.88 97 ASP A CA 1
ATOM 775 C C . ASP A 1 97 ? 10.133 -16.531 -13.273 1 91.88 97 ASP A C 1
ATOM 777 O O . ASP A 1 97 ? 10.172 -16.781 -12.062 1 91.88 97 ASP A O 1
ATOM 781 N N . SER A 1 98 ? 11.227 -16.062 -13.992 1 91.81 98 SER A N 1
ATOM 782 C CA . SER A 1 98 ? 12.492 -15.812 -13.312 1 91.81 98 SER A CA 1
ATOM 783 C C . SER A 1 98 ? 12.453 -14.492 -12.547 1 91.81 98 SER A C 1
ATOM 785 O O . SER A 1 98 ? 13.32 -14.234 -11.711 1 91.81 98 SER A O 1
ATOM 787 N N . LYS A 1 99 ? 11.484 -13.672 -12.828 1 95.25 99 LYS A N 1
ATOM 788 C CA . LYS A 1 99 ? 11.312 -12.375 -12.164 1 95.25 99 LYS A CA 1
ATOM 789 C C . LYS A 1 99 ? 9.93 -12.266 -11.531 1 95.25 99 LYS A C 1
ATOM 791 O O . LYS A 1 99 ? 8.984 -11.797 -12.172 1 95.25 99 LYS A O 1
ATOM 796 N N . PRO A 1 100 ? 9.852 -12.578 -10.336 1 95.31 100 PRO A N 1
ATOM 797 C CA . PRO A 1 100 ? 8.539 -12.617 -9.688 1 95.31 100 PRO A CA 1
ATOM 798 C C . PRO A 1 100 ? 7.805 -11.273 -9.758 1 95.31 100 PRO A C 1
ATOM 800 O O . PRO A 1 100 ? 6.59 -11.242 -9.984 1 95.31 100 PRO A O 1
ATOM 803 N N . GLY A 1 101 ? 8.523 -10.188 -9.547 1 96.88 101 GLY A N 1
ATOM 804 C CA . GLY A 1 101 ? 7.902 -8.875 -9.641 1 96.88 101 GLY A CA 1
ATOM 805 C C . GLY A 1 101 ? 7.219 -8.633 -10.977 1 96.88 101 GLY A C 1
ATOM 806 O O . GLY A 1 101 ? 6.086 -8.148 -11.023 1 96.88 101 GLY A O 1
ATOM 807 N N . VAL A 1 102 ? 7.875 -9.023 -12.047 1 97.31 102 VAL A N 1
ATOM 808 C CA . VAL A 1 102 ? 7.34 -8.867 -13.398 1 97.31 102 VAL A CA 1
ATOM 809 C C . VAL A 1 102 ? 6.102 -9.742 -13.57 1 97.31 102 VAL A C 1
ATOM 811 O O . VAL A 1 102 ? 5.082 -9.289 -14.102 1 97.31 102 VAL A O 1
ATOM 814 N N . ALA A 1 103 ? 6.211 -10.906 -13.07 1 97.56 103 ALA A N 1
ATOM 815 C CA . ALA A 1 103 ? 5.098 -11.844 -13.172 1 97.56 103 ALA A CA 1
ATOM 816 C C . ALA A 1 103 ? 3.861 -11.312 -12.453 1 97.56 103 ALA A C 1
ATOM 818 O O . ALA A 1 103 ? 2.738 -11.453 -12.938 1 97.56 103 ALA A O 1
ATOM 819 N N . ILE A 1 104 ? 4.059 -10.703 -11.344 1 98.31 104 ILE A N 1
ATOM 820 C CA . ILE A 1 104 ? 2.963 -10.172 -10.539 1 98.31 104 ILE A CA 1
ATOM 821 C C . ILE A 1 104 ? 2.283 -9.031 -11.281 1 98.31 104 ILE A C 1
ATOM 823 O O . ILE A 1 104 ? 1.054 -8.977 -11.367 1 98.31 104 ILE A O 1
ATOM 827 N N . ILE A 1 105 ? 3.078 -8.156 -11.883 1 98.25 105 ILE A N 1
ATOM 828 C CA . ILE A 1 105 ? 2.537 -7.016 -12.609 1 98.25 105 ILE A CA 1
ATOM 829 C C . ILE A 1 105 ? 1.771 -7.508 -13.836 1 98.25 105 ILE A C 1
ATOM 831 O O . ILE A 1 105 ? 0.67 -7.027 -14.125 1 98.25 105 ILE A O 1
ATOM 835 N N . LYS A 1 106 ? 2.311 -8.484 -14.516 1 98.19 106 LYS A N 1
ATOM 836 C CA . LYS A 1 106 ? 1.642 -9.062 -15.68 1 98.19 106 LYS A CA 1
ATOM 837 C C . LYS A 1 106 ? 0.319 -9.711 -15.289 1 98.19 106 LYS A C 1
ATOM 839 O O . LYS A 1 106 ? -0.7 -9.508 -15.945 1 98.19 106 LYS A O 1
ATOM 844 N N . ALA A 1 107 ? 0.337 -10.445 -14.227 1 98.12 107 ALA A N 1
ATOM 845 C CA . ALA A 1 107 ? -0.875 -11.109 -13.75 1 98.12 107 ALA A CA 1
ATOM 846 C C . ALA A 1 107 ? -1.943 -10.094 -13.367 1 98.12 107 ALA A C 1
ATOM 848 O O . ALA A 1 107 ? -3.125 -10.281 -13.656 1 98.12 107 ALA A O 1
ATOM 849 N N . ALA A 1 108 ? -1.506 -9.047 -12.688 1 98.38 108 ALA A N 1
ATOM 850 C CA . ALA A 1 108 ? -2.447 -8 -12.281 1 98.38 108 ALA A CA 1
ATOM 851 C C . ALA A 1 108 ? -3.168 -7.414 -13.484 1 98.38 108 ALA A C 1
ATOM 853 O O . ALA A 1 108 ? -4.379 -7.18 -13.445 1 98.38 108 ALA A O 1
ATOM 854 N N . LYS A 1 109 ? -2.42 -7.203 -14.539 1 97.88 109 LYS A N 1
ATOM 855 C CA . LYS A 1 109 ? -2.996 -6.652 -15.758 1 97.88 109 LYS A CA 1
ATOM 856 C C . LYS A 1 109 ? -3.928 -7.656 -16.422 1 97.88 109 LYS A C 1
ATOM 858 O O . LYS A 1 109 ? -5.07 -7.328 -16.75 1 97.88 109 LYS A O 1
ATOM 863 N N . GLU A 1 110 ? -3.49 -8.875 -16.578 1 97.94 110 GLU A N 1
ATOM 864 C CA . GLU A 1 110 ? -4.234 -9.93 -17.266 1 97.94 110 GLU A CA 1
ATOM 865 C C . GLU A 1 110 ? -5.539 -10.242 -16.547 1 97.94 110 GLU A C 1
ATOM 867 O O . GLU A 1 110 ? -6.555 -10.523 -17.188 1 97.94 110 GLU A O 1
ATOM 872 N N . LEU A 1 111 ? -5.5 -10.172 -15.242 1 97.69 111 LEU A N 1
ATOM 873 C CA . LEU A 1 111 ? -6.652 -10.578 -14.453 1 97.69 111 LEU A CA 1
ATOM 874 C C . LEU A 1 111 ? -7.5 -9.375 -14.055 1 97.69 111 LEU A C 1
ATOM 876 O O . LEU A 1 111 ? -8.453 -9.508 -13.281 1 97.69 111 LEU A O 1
ATOM 880 N N . GLU A 1 112 ? -7.078 -8.156 -14.531 1 97.75 112 GLU A N 1
ATOM 881 C CA . GLU A 1 112 ? -7.805 -6.918 -14.273 1 97.75 112 GLU A CA 1
ATOM 882 C C . GLU A 1 112 ? -8.008 -6.691 -12.781 1 97.75 112 GLU A C 1
ATOM 884 O O . GLU A 1 112 ? -9.125 -6.438 -12.328 1 97.75 112 GLU A O 1
ATOM 889 N N . VAL A 1 113 ? -6.918 -6.82 -12.039 1 98.25 113 VAL A N 1
ATOM 890 C CA . VAL A 1 113 ? -6.879 -6.664 -10.594 1 98.25 113 VAL A CA 1
ATOM 891 C C . VAL A 1 113 ? -7.098 -5.195 -10.227 1 98.25 113 VAL A C 1
ATOM 893 O O . VAL A 1 113 ? -6.582 -4.301 -10.898 1 98.25 113 VAL A O 1
ATOM 896 N N . ASP A 1 114 ? -7.824 -4.98 -9.117 1 98.44 114 ASP A N 1
ATOM 897 C CA . ASP A 1 114 ? -8.094 -3.623 -8.656 1 98.44 114 ASP A CA 1
ATOM 898 C C . ASP A 1 114 ? -7.121 -3.203 -7.562 1 98.44 114 ASP A C 1
ATOM 900 O O . ASP A 1 114 ? -6.918 -2.01 -7.328 1 98.44 114 ASP A O 1
ATOM 904 N N . HIS A 1 115 ? -6.535 -4.164 -6.934 1 98.81 115 HIS A N 1
ATOM 905 C CA . HIS A 1 115 ? -5.734 -3.891 -5.746 1 98.81 115 HIS A CA 1
ATOM 906 C C . HIS A 1 115 ? -4.766 -5.035 -5.457 1 98.81 115 HIS A C 1
ATOM 908 O O . HIS A 1 115 ? -5.156 -6.203 -5.484 1 98.81 115 HIS A O 1
ATOM 914 N N . ILE A 1 116 ? -3.494 -4.715 -5.293 1 98.88 116 ILE A N 1
ATOM 915 C CA . ILE A 1 116 ? -2.494 -5.719 -4.949 1 98.88 116 ILE A CA 1
ATOM 916 C C . ILE A 1 116 ? -2.119 -5.59 -3.473 1 98.88 116 ILE A C 1
ATOM 918 O O . ILE A 1 116 ? -1.977 -4.48 -2.957 1 98.88 116 ILE A O 1
ATOM 922 N N . ILE A 1 117 ? -1.961 -6.707 -2.775 1 98.88 117 ILE A N 1
ATOM 923 C CA . ILE A 1 117 ? -1.505 -6.734 -1.391 1 98.88 117 ILE A CA 1
ATOM 924 C C . ILE A 1 117 ? -0.214 -7.547 -1.289 1 98.88 117 ILE A C 1
ATOM 926 O O . ILE A 1 117 ? -0.157 -8.695 -1.736 1 98.88 117 ILE A O 1
ATOM 930 N N . VAL A 1 118 ? 0.822 -6.926 -0.713 1 98.12 118 VAL A N 1
ATOM 931 C CA . VAL A 1 118 ? 2.096 -7.617 -0.542 1 98.12 118 VAL A CA 1
ATOM 932 C C . VAL A 1 118 ? 2.596 -7.434 0.889 1 98.12 118 VAL A C 1
ATOM 934 O O . VAL A 1 118 ? 2.238 -6.461 1.559 1 98.12 118 VAL A O 1
ATOM 937 N N . GLY A 1 119 ? 3.314 -8.398 1.325 1 96.12 119 GLY A N 1
ATOM 938 C CA . GLY A 1 119 ? 4.137 -8.156 2.498 1 96.12 119 GLY A CA 1
ATOM 939 C C . GLY A 1 119 ? 5.379 -7.34 2.193 1 96.12 119 GLY A C 1
ATOM 940 O O . GLY A 1 119 ? 5.887 -7.367 1.071 1 96.12 119 GLY A O 1
ATOM 941 N N . SER A 1 120 ? 5.898 -6.652 3.18 1 93 120 SER A N 1
ATOM 942 C CA . SER A 1 120 ? 7.098 -5.844 2.973 1 93 120 SER A CA 1
ATOM 943 C C . SER A 1 120 ? 8.328 -6.723 2.779 1 93 120 SER A C 1
ATOM 945 O O . SER A 1 120 ? 9.32 -6.285 2.188 1 93 120 SER A O 1
ATOM 947 N N . ARG A 1 121 ? 8.141 -7.98 3.357 1 87.69 121 ARG A N 1
ATOM 948 C CA . ARG A 1 121 ? 9.25 -8.922 3.256 1 87.69 121 ARG A CA 1
ATOM 949 C C . ARG A 1 121 ? 8.766 -10.289 2.783 1 87.69 121 ARG A C 1
ATOM 951 O O . ARG A 1 121 ? 7.598 -10.633 2.951 1 87.69 121 ARG A O 1
ATOM 958 N N . GLY A 1 122 ? 9.727 -10.961 2.105 1 82.62 122 GLY A N 1
ATOM 959 C CA . GLY A 1 122 ? 9.461 -12.312 1.636 1 82.62 122 GLY A CA 1
ATOM 960 C C . GLY A 1 122 ? 10.484 -13.32 2.113 1 82.62 122 GLY A C 1
ATOM 961 O O . GLY A 1 122 ? 10.945 -13.258 3.256 1 82.62 122 GLY A O 1
ATOM 962 N N . LEU A 1 123 ? 10.781 -14.234 1.276 1 74.31 123 LEU A N 1
ATOM 963 C CA . LEU A 1 123 ? 11.617 -15.375 1.622 1 74.31 123 LEU A CA 1
ATOM 964 C C . LEU A 1 123 ? 13.062 -14.945 1.84 1 74.31 123 LEU A C 1
ATOM 966 O O . LEU A 1 123 ? 13.766 -15.516 2.676 1 74.31 123 LEU A O 1
ATOM 970 N N . ASN A 1 124 ? 13.492 -14.016 1.055 1 69.25 124 ASN A N 1
ATOM 971 C CA . ASN A 1 124 ? 14.906 -13.664 1.123 1 69.25 124 ASN A CA 1
ATOM 972 C C . ASN A 1 124 ? 15.141 -12.43 1.998 1 69.25 124 ASN A C 1
ATOM 974 O O . ASN A 1 124 ? 16.016 -11.609 1.704 1 69.25 124 ASN A O 1
ATOM 978 N N . ALA A 1 125 ? 14.312 -12.398 3.008 1 63.59 125 ALA A N 1
ATOM 979 C CA . ALA A 1 125 ? 14.453 -11.234 3.887 1 63.59 125 ALA A CA 1
ATOM 980 C C . ALA A 1 125 ? 15.82 -11.219 4.559 1 63.59 125 ALA A C 1
ATOM 982 O O . ALA A 1 125 ? 16.141 -12.102 5.367 1 63.59 125 ALA A O 1
ATOM 983 N N . LEU A 1 126 ? 16.875 -10.844 3.764 1 59.47 126 LEU A N 1
ATOM 984 C CA . LEU A 1 126 ? 18.172 -10.727 4.398 1 59.47 126 LEU A CA 1
ATOM 985 C C . LEU A 1 126 ? 18.422 -9.297 4.863 1 59.47 126 LEU A C 1
ATOM 987 O O . LEU A 1 126 ? 18.125 -8.344 4.145 1 59.47 126 LEU A O 1
ATOM 991 N N . GLY A 1 127 ? 18.922 -9.258 6.078 1 58.12 127 GLY A N 1
ATOM 992 C CA . GLY A 1 127 ? 19.562 -8.031 6.539 1 58.12 127 GLY A CA 1
ATOM 993 C C . GLY A 1 127 ? 18.562 -6.969 6.973 1 58.12 127 GLY A C 1
ATOM 994 O O . GLY A 1 127 ? 17.516 -7.289 7.527 1 58.12 127 GLY A O 1
ATOM 995 N N . ARG A 1 128 ? 18.984 -5.684 6.578 1 61.09 128 ARG A N 1
ATOM 996 C CA . ARG A 1 128 ? 18.406 -4.453 7.113 1 61.09 128 ARG A CA 1
ATOM 997 C C . ARG A 1 128 ? 17.375 -3.867 6.156 1 61.09 128 ARG A C 1
ATOM 999 O O . ARG A 1 128 ? 16.891 -2.754 6.367 1 61.09 128 ARG A O 1
ATOM 1006 N N . THR A 1 129 ? 17.094 -4.84 5.105 1 67.62 129 THR A N 1
ATOM 1007 C CA . THR A 1 129 ? 16.156 -4.207 4.191 1 67.62 129 THR A CA 1
ATOM 1008 C C . THR A 1 129 ? 14.758 -4.164 4.797 1 67.62 129 THR A C 1
ATOM 1010 O O . THR A 1 129 ? 14.328 -5.125 5.441 1 67.62 129 THR A O 1
ATOM 1013 N N . LEU A 1 130 ? 14.125 -3.047 4.688 1 82.19 130 LEU A N 1
ATOM 1014 C CA . LEU A 1 130 ? 12.789 -2.869 5.23 1 82.19 130 LEU A CA 1
ATOM 1015 C C . LEU A 1 130 ? 11.727 -3.23 4.195 1 82.19 130 LEU A C 1
ATOM 1017 O O . LEU A 1 130 ? 10.578 -3.514 4.547 1 82.19 130 LEU A O 1
ATOM 1021 N N . LEU A 1 131 ? 12.25 -3.355 2.936 1 90.75 131 LEU A N 1
ATOM 1022 C CA . LEU A 1 131 ? 11.352 -3.697 1.838 1 90.75 131 LEU A CA 1
ATOM 1023 C C . LEU A 1 131 ? 12 -4.707 0.899 1 90.75 131 LEU A C 1
ATOM 1025 O O . LEU A 1 131 ? 13.125 -4.496 0.432 1 90.75 131 LEU A O 1
ATOM 1029 N N . GLY A 1 132 ? 11.352 -5.77 0.672 1 91 132 GLY A N 1
ATOM 1030 C CA . GLY A 1 132 ? 11.859 -6.789 -0.231 1 91 132 GLY A CA 1
ATOM 1031 C C . GLY A 1 132 ? 11.93 -6.324 -1.674 1 91 132 GLY A C 1
ATOM 1032 O O . GLY A 1 132 ? 11.219 -5.398 -2.07 1 91 132 GLY A O 1
ATOM 1033 N N . SER A 1 133 ? 12.719 -7.008 -2.449 1 90.69 133 SER A N 1
ATOM 1034 C CA . SER A 1 133 ? 12.961 -6.641 -3.842 1 90.69 133 SER A CA 1
ATOM 1035 C C . SER A 1 133 ? 11.703 -6.801 -4.684 1 90.69 133 SER A C 1
ATOM 1037 O O . SER A 1 133 ? 11.422 -5.984 -5.562 1 90.69 133 SER A O 1
ATOM 1039 N N . VAL A 1 134 ? 10.922 -7.832 -4.441 1 94 134 VAL A N 1
ATOM 1040 C CA . VAL A 1 134 ? 9.711 -8.07 -5.219 1 94 134 VAL A CA 1
ATOM 1041 C C . VAL A 1 134 ? 8.664 -7.016 -4.879 1 94 134 VAL A C 1
ATOM 1043 O O . VAL A 1 134 ? 8.078 -6.406 -5.777 1 94 134 VAL A O 1
ATOM 1046 N N . SER A 1 135 ? 8.438 -6.781 -3.594 1 96.06 135 SER A N 1
ATOM 1047 C CA . SER A 1 135 ? 7.477 -5.766 -3.186 1 96.06 135 SER A CA 1
ATOM 1048 C C . SER A 1 135 ? 7.871 -4.387 -3.707 1 96.06 135 SER A C 1
ATOM 1050 O O . SER A 1 135 ? 7.02 -3.623 -4.168 1 96.06 135 SER A O 1
ATOM 1052 N N . SER A 1 136 ? 9.133 -4.133 -3.635 1 94 136 SER A N 1
ATOM 1053 C CA . SER A 1 136 ? 9.633 -2.873 -4.172 1 94 136 SER A CA 1
ATOM 1054 C C . SER A 1 136 ? 9.32 -2.742 -5.66 1 94 136 SER A C 1
ATOM 1056 O O . SER A 1 136 ? 8.82 -1.709 -6.105 1 94 136 SER A O 1
ATOM 1058 N N . TYR A 1 137 ? 9.594 -3.797 -6.375 1 94.81 137 TYR A N 1
ATOM 1059 C CA . TYR A 1 137 ? 9.32 -3.785 -7.809 1 94.81 137 TYR A CA 1
ATOM 1060 C C . TYR A 1 137 ? 7.84 -3.557 -8.086 1 94.81 137 TYR A C 1
ATOM 1062 O O . TYR A 1 137 ? 7.477 -2.742 -8.938 1 94.81 137 TYR A O 1
ATOM 1070 N N . VAL A 1 138 ? 7.027 -4.207 -7.391 1 97.5 138 VAL A N 1
ATOM 1071 C CA . VAL A 1 138 ? 5.586 -4.133 -7.59 1 97.5 138 VAL A CA 1
ATOM 1072 C C . VAL A 1 138 ? 5.102 -2.709 -7.32 1 97.5 138 VAL A C 1
ATOM 1074 O O . VAL A 1 138 ? 4.34 -2.145 -8.109 1 97.5 138 VAL A O 1
ATOM 1077 N N . ILE A 1 139 ? 5.551 -2.102 -6.281 1 96.75 139 ILE A N 1
ATOM 1078 C CA . ILE A 1 139 ? 5.121 -0.759 -5.91 1 96.75 139 ILE A CA 1
ATOM 1079 C C . ILE A 1 139 ? 5.531 0.235 -6.992 1 96.75 139 ILE A C 1
ATOM 1081 O O . ILE A 1 139 ? 4.773 1.145 -7.332 1 96.75 139 ILE A O 1
ATOM 1085 N N . HIS A 1 140 ? 6.637 0.012 -7.59 1 93.56 140 HIS A N 1
ATOM 1086 C CA . HIS A 1 140 ? 7.195 0.959 -8.547 1 93.56 140 HIS A CA 1
ATOM 1087 C C . HIS A 1 140 ? 6.539 0.813 -9.914 1 93.56 140 HIS A C 1
ATOM 1089 O O . HIS A 1 140 ? 6.527 1.757 -10.711 1 93.56 140 HIS A O 1
ATOM 1095 N N . HIS A 1 141 ? 5.898 -0.335 -10.133 1 94.56 141 HIS A N 1
ATOM 1096 C CA . HIS A 1 141 ? 5.504 -0.587 -11.516 1 94.56 141 HIS A CA 1
ATOM 1097 C C . HIS A 1 141 ? 4 -0.828 -11.625 1 94.56 141 HIS A C 1
ATOM 1099 O O . HIS A 1 141 ? 3.455 -0.885 -12.727 1 94.56 141 HIS A O 1
ATOM 1105 N N . SER A 1 142 ? 3.393 -0.93 -10.508 1 96.75 142 SER A N 1
ATOM 1106 C CA . SER A 1 142 ? 1.97 -1.257 -10.539 1 96.75 142 SER A CA 1
ATOM 1107 C C . SER A 1 142 ? 1.15 -0.104 -11.109 1 96.75 142 SER A C 1
ATOM 1109 O O . SER A 1 142 ? 1.415 1.062 -10.805 1 96.75 142 SER A O 1
ATOM 1111 N N . GLN A 1 143 ? 0.098 -0.485 -11.82 1 95.25 143 GLN A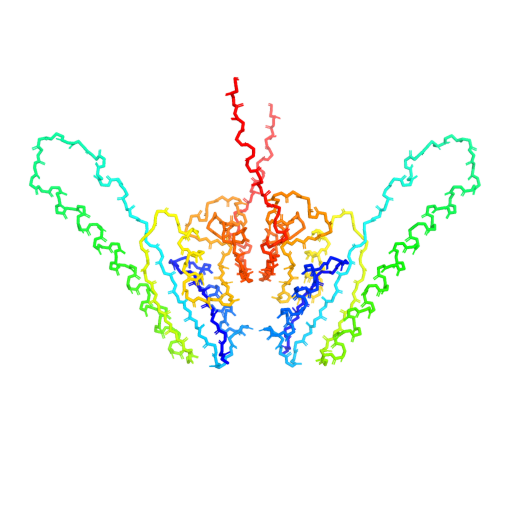 N 1
ATOM 1112 C CA . GLN A 1 143 ? -0.857 0.488 -12.344 1 95.25 143 GLN A CA 1
ATOM 1113 C C . GLN A 1 143 ? -2.109 0.549 -11.477 1 95.25 143 GLN A C 1
ATOM 1115 O O . GLN A 1 143 ? -3.027 1.322 -11.75 1 95.25 143 GLN A O 1
ATOM 1120 N N . VAL A 1 144 ? -2.141 -0.268 -10.516 1 97.69 144 VAL A N 1
ATOM 1121 C CA . VAL A 1 144 ? -3.238 -0.275 -9.555 1 97.69 144 VAL A CA 1
ATOM 1122 C C . VAL A 1 144 ? -2.693 -0.066 -8.141 1 97.69 144 VAL A C 1
ATOM 1124 O O . VAL A 1 144 ? -1.494 -0.231 -7.902 1 97.69 144 VAL A O 1
ATOM 1127 N N . PRO A 1 145 ? -3.535 0.289 -7.156 1 98.62 145 PRO A N 1
ATOM 1128 C CA . PRO A 1 145 ? -3.059 0.497 -5.785 1 98.62 145 PRO A CA 1
ATOM 1129 C C . PRO A 1 145 ? -2.432 -0.758 -5.184 1 98.62 145 PRO A C 1
ATOM 1131 O O . PRO A 1 145 ? -2.875 -1.873 -5.473 1 98.62 145 PRO A O 1
ATOM 1134 N N . VAL A 1 146 ? -1.371 -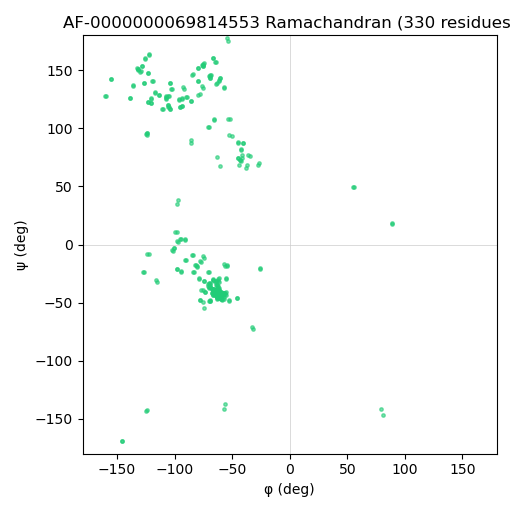0.52 -4.398 1 98.81 146 VAL A N 1
ATOM 1135 C CA . VAL A 1 146 ? -0.664 -1.603 -3.721 1 98.81 146 VAL A CA 1
ATOM 1136 C C . VAL A 1 146 ? -0.646 -1.347 -2.215 1 98.81 146 VAL A C 1
ATOM 1138 O O . VAL A 1 146 ? -0.23 -0.276 -1.766 1 98.81 146 VAL A O 1
ATOM 1141 N N . THR A 1 147 ? -1.155 -2.277 -1.458 1 98.88 147 THR A N 1
ATOM 1142 C CA . THR A 1 147 ? -0.992 -2.234 -0.009 1 98.88 147 THR A CA 1
ATOM 1143 C C . THR A 1 147 ? 0.225 -3.049 0.422 1 98.88 147 THR A C 1
ATOM 1145 O O . THR A 1 147 ? 0.358 -4.219 0.056 1 98.88 147 THR A O 1
ATOM 1148 N N . VAL A 1 148 ? 1.097 -2.426 1.143 1 98.44 148 VAL A N 1
ATOM 1149 C CA . VAL A 1 148 ? 2.27 -3.076 1.718 1 98.44 148 VAL A CA 1
ATOM 1150 C C . VAL A 1 148 ? 2.051 -3.311 3.211 1 98.44 148 VAL A C 1
ATOM 1152 O O . VAL A 1 148 ? 1.887 -2.357 3.977 1 98.44 148 VAL A O 1
ATOM 1155 N N . VAL A 1 149 ? 2.023 -4.535 3.607 1 98.06 149 VAL A N 1
ATOM 1156 C CA . VAL A 1 149 ? 1.874 -4.906 5.012 1 98.06 149 VAL A CA 1
ATOM 1157 C C . VAL A 1 149 ? 3.25 -5.109 5.641 1 98.06 149 VAL A C 1
ATOM 1159 O O . VAL A 1 149 ? 4.016 -5.977 5.211 1 98.06 149 VAL A O 1
ATOM 1162 N N . PRO A 1 150 ? 3.566 -4.348 6.637 1 95.25 150 PRO A N 1
ATOM 1163 C CA . PRO A 1 150 ? 4.918 -4.395 7.199 1 95.25 150 PRO A CA 1
ATOM 1164 C C . PRO A 1 150 ? 5.156 -5.637 8.055 1 95.25 150 PRO A C 1
ATOM 1166 O O . PRO A 1 150 ? 4.207 -6.211 8.594 1 95.25 150 PRO A O 1
ATOM 1169 N N . CYS A 1 151 ? 6.422 -5.953 8.07 1 89.56 151 CYS A N 1
ATOM 1170 C CA . CYS A 1 151 ? 6.855 -6.988 9.008 1 89.56 151 CYS A CA 1
ATOM 1171 C C . CYS A 1 151 ? 7.008 -6.422 10.414 1 89.56 151 CYS A C 1
ATOM 1173 O O . CYS A 1 151 ? 7.445 -5.281 10.586 1 89.56 151 CYS A O 1
ATOM 1175 N N . PRO A 1 152 ? 6.621 -7.172 11.453 1 83 152 PRO A N 1
ATOM 1176 C CA . PRO A 1 152 ? 6.781 -6.672 12.82 1 83 152 PRO A CA 1
ATOM 1177 C C . PRO A 1 152 ? 8.242 -6.402 13.18 1 83 152 PRO A C 1
ATOM 1179 O O . PRO A 1 152 ? 9.148 -7.004 12.594 1 83 152 PRO A O 1
ATOM 1182 N N . ASP A 1 153 ? 8.508 -5.316 13.93 1 69.12 153 ASP A N 1
ATOM 1183 C CA . ASP A 1 153 ? 9.836 -4.863 14.344 1 69.12 153 ASP A CA 1
ATOM 1184 C C . ASP A 1 153 ? 10.672 -6.023 14.875 1 69.12 153 ASP A C 1
ATOM 1186 O O . ASP A 1 153 ? 11.891 -6.055 14.688 1 69.12 153 ASP A O 1
ATOM 1190 N N . GLU A 1 154 ? 10.133 -6.809 15.68 1 60.12 154 GLU A N 1
ATOM 1191 C CA . GLU A 1 154 ? 10.93 -7.875 16.281 1 60.12 154 GLU A CA 1
ATOM 1192 C C . GLU A 1 154 ? 11.617 -8.719 15.211 1 60.12 154 GLU A C 1
ATOM 1194 O O . GLU A 1 154 ? 12.609 -9.398 15.492 1 60.12 154 GLU A O 1
ATOM 1199 N N . GLU A 1 155 ? 11.125 -8.602 14.078 1 56.12 155 GLU A N 1
ATOM 1200 C CA . GLU A 1 155 ? 11.703 -9.406 13.008 1 56.12 155 GLU A CA 1
ATOM 1201 C C . GLU A 1 155 ? 12.625 -8.562 12.125 1 56.12 155 GLU A C 1
ATOM 1203 O O . GLU A 1 155 ? 13.227 -9.078 11.18 1 56.12 155 GLU A O 1
ATOM 1208 N N . LYS A 1 156 ? 12.562 -7.281 12.531 1 56.62 156 LYS A N 1
ATOM 1209 C CA . LYS A 1 156 ? 13.445 -6.422 11.742 1 56.62 156 LYS A CA 1
ATOM 1210 C C . LYS A 1 156 ? 14.898 -6.547 12.219 1 56.62 156 LYS A C 1
ATOM 1212 O O . LYS A 1 156 ? 15.156 -6.711 13.406 1 56.62 156 LYS A O 1
ATOM 1217 N N . PRO A 1 157 ? 15.828 -6.809 11.242 1 49.53 157 PRO A N 1
ATOM 1218 C CA . PRO A 1 157 ? 17.203 -7 11.711 1 49.53 157 PRO A CA 1
ATOM 1219 C C . PRO A 1 157 ? 17.688 -5.855 12.602 1 49.53 157 PRO A C 1
ATOM 1221 O O . PRO A 1 157 ? 17.266 -4.707 12.414 1 49.53 157 PRO A O 1
ATOM 1224 N N . THR A 1 158 ? 17.828 -6.039 13.852 1 47.06 158 THR A N 1
ATOM 1225 C CA . THR A 1 158 ? 18.484 -5.082 14.727 1 47.06 158 THR A CA 1
ATOM 1226 C C . THR A 1 158 ? 19.734 -4.512 14.062 1 47.06 158 THR A C 1
ATOM 1228 O O . THR A 1 158 ? 20.609 -5.262 13.609 1 47.06 158 THR A O 1
ATOM 1231 N N . GLY A 1 159 ? 19.578 -3.713 13.195 1 40.47 159 GLY A N 1
ATOM 1232 C CA . GLY A 1 159 ? 20.812 -3.121 12.727 1 40.47 159 GLY A CA 1
ATOM 1233 C C . GLY A 1 159 ? 21.781 -2.773 13.852 1 40.47 159 GLY A C 1
ATOM 1234 O O . GLY A 1 159 ? 21.5 -1.88 14.656 1 40.47 159 GLY A O 1
ATOM 1235 N N . SER A 1 160 ? 22.328 -3.75 14.414 1 38.62 160 SER A N 1
ATOM 1236 C CA . SER A 1 160 ? 23.547 -3.383 15.133 1 38.62 160 SER A CA 1
ATOM 1237 C C . SER A 1 160 ? 24.406 -2.43 14.312 1 38.62 160 SER A C 1
ATOM 1239 O O . SER A 1 160 ? 24.906 -2.797 13.242 1 38.62 160 SER A O 1
ATOM 1241 N N . MET A 1 161 ? 24.047 -1.232 14.156 1 36.41 161 MET A N 1
ATOM 1242 C CA . MET A 1 161 ? 25.078 -0.261 13.812 1 36.41 161 MET A CA 1
ATOM 1243 C C . MET A 1 161 ? 26.406 -0.598 14.492 1 36.41 161 MET A C 1
ATOM 1245 O O . MET A 1 161 ? 26.516 -0.518 15.719 1 36.41 161 MET A O 1
ATOM 1249 N N . ARG A 1 162 ? 27.141 -1.494 14.102 1 34 162 ARG A N 1
ATOM 1250 C CA . ARG A 1 162 ? 28.547 -1.53 14.469 1 34 162 ARG A CA 1
ATOM 1251 C C . ARG A 1 162 ? 29.188 -0.153 14.328 1 34 162 ARG A C 1
ATOM 1253 O O . ARG A 1 162 ? 29.156 0.441 13.242 1 34 162 ARG A O 1
ATOM 1260 N N . ARG A 1 163 ? 29.156 0.679 15.328 1 33.72 163 ARG A N 1
ATOM 1261 C CA . ARG A 1 163 ? 30.141 1.727 15.594 1 33.72 163 ARG A CA 1
ATOM 1262 C C . ARG A 1 163 ? 31.5 1.35 15.023 1 33.72 163 ARG A C 1
ATOM 1264 O O . ARG A 1 163 ? 32.125 0.386 15.477 1 33.72 163 ARG A O 1
ATOM 1271 N N . LEU A 1 164 ? 31.625 1.319 13.719 1 33.25 164 LEU A N 1
ATOM 1272 C CA . LEU A 1 164 ? 33.031 1.346 13.289 1 33.25 164 LEU A CA 1
ATOM 1273 C C . LEU A 1 164 ? 33.844 2.26 14.195 1 33.25 164 LEU A C 1
ATOM 1275 O O . LEU A 1 164 ? 33.656 3.479 14.18 1 33.25 164 LEU A O 1
ATOM 1279 N N . SER A 1 165 ? 33.969 1.804 15.391 1 27.03 165 SER A N 1
ATOM 1280 C CA . SER A 1 165 ? 35.125 2.348 16.109 1 27.03 165 SER A CA 1
ATOM 1281 C C . SER A 1 165 ? 36.375 2.346 15.234 1 27.03 165 SER A C 1
ATOM 1283 O O . SER A 1 165 ? 36.844 1.284 14.836 1 27.03 165 SER A O 1
ATOM 1285 N N . LEU A 1 166 ? 36.438 3.26 14.297 1 28.31 166 LEU A N 1
ATOM 1286 C CA . LEU A 1 166 ? 37.781 3.596 13.875 1 28.31 166 LEU A CA 1
ATOM 1287 C C . LEU A 1 166 ? 38.719 3.67 15.078 1 28.31 166 LEU A C 1
ATOM 1289 O O . LEU A 1 166 ? 38.469 4.418 16.031 1 28.31 166 LEU A O 1
ATOM 1293 N N . TYR A 1 167 ? 39.281 2.514 15.43 1 26.27 167 TYR A N 1
ATOM 1294 C CA . TYR A 1 167 ? 40.625 2.689 15.969 1 26.27 167 TYR A CA 1
ATOM 1295 C C . TYR A 1 167 ? 41.562 3.266 14.914 1 26.27 167 TYR A C 1
ATOM 1297 O O . TYR A 1 167 ? 41.406 3.021 13.719 1 26.27 167 TYR A O 1
ATOM 1305 N N . MET B 1 1 ? -14.141 -1.062 17.562 1 75.25 1 MET B N 1
ATOM 1306 C CA . MET B 1 1 ? -13.727 0.295 17.219 1 75.25 1 MET B CA 1
ATOM 1307 C C . MET B 1 1 ? -13.258 0.366 15.766 1 75.25 1 MET B C 1
ATOM 1309 O O . MET B 1 1 ? -12.672 -0.586 15.25 1 75.25 1 MET B O 1
ATOM 1313 N N . GLY B 1 2 ? -13.766 1.426 14.945 1 93.25 2 GLY B N 1
ATOM 1314 C CA . GLY B 1 2 ? -13.508 1.558 13.523 1 93.25 2 GLY B CA 1
ATOM 1315 C C . GLY B 1 2 ? -12.039 1.782 13.203 1 93.25 2 GLY B C 1
ATOM 1316 O O . GLY B 1 2 ? -11.258 2.152 14.078 1 93.25 2 GLY B O 1
ATOM 1317 N N . ARG B 1 3 ? -11.57 1.531 12.164 1 97.88 3 ARG B N 1
ATOM 1318 C CA . ARG B 1 3 ? -10.203 1.729 11.703 1 97.88 3 ARG B CA 1
ATOM 1319 C C . ARG B 1 3 ? -9.898 3.211 11.508 1 97.88 3 ARG B C 1
ATOM 1321 O O . ARG B 1 3 ? -10.789 3.996 11.18 1 97.88 3 ARG B O 1
ATOM 1328 N N . LYS B 1 4 ? -8.656 3.537 11.805 1 98.69 4 LYS B N 1
ATOM 1329 C CA . LYS B 1 4 ? -8.156 4.883 11.539 1 98.69 4 LYS B CA 1
ATOM 1330 C C . LYS B 1 4 ? -7.223 4.902 10.336 1 98.69 4 LYS B C 1
ATOM 1332 O O . LYS B 1 4 ? -6.195 4.223 10.328 1 98.69 4 LYS B O 1
ATOM 1337 N N . TYR B 1 5 ? -7.59 5.656 9.352 1 98.88 5 TYR B N 1
ATOM 1338 C CA . TYR B 1 5 ? -6.781 5.855 8.156 1 98.88 5 TYR B CA 1
ATOM 1339 C C . TYR B 1 5 ? -6.074 7.203 8.188 1 98.88 5 TYR B C 1
ATOM 1341 O O . TYR B 1 5 ? -6.664 8.211 8.578 1 98.88 5 TYR B O 1
ATOM 1349 N N . LEU B 1 6 ? -4.785 7.207 7.855 1 98.88 6 LEU B N 1
ATOM 1350 C CA . LEU B 1 6 ? -4.035 8.445 7.695 1 98.88 6 LEU B CA 1
ATOM 1351 C C . LEU B 1 6 ? -3.744 8.719 6.227 1 98.88 6 LEU B C 1
ATOM 1353 O O . LEU B 1 6 ? -3.205 7.863 5.523 1 98.88 6 LEU B O 1
ATOM 1357 N N . LEU B 1 7 ? -4.105 9.844 5.773 1 98.75 7 LEU B N 1
ATOM 1358 C CA . LEU B 1 7 ? -3.855 10.289 4.406 1 98.75 7 LEU B CA 1
ATOM 1359 C C . LEU B 1 7 ? -3.105 11.617 4.398 1 98.75 7 LEU B C 1
ATOM 1361 O O . LEU B 1 7 ? -3.713 12.68 4.555 1 98.75 7 LEU B O 1
ATOM 1365 N N . PRO B 1 8 ? -1.726 11.539 4.27 1 98.06 8 PRO B N 1
ATOM 1366 C CA . PRO B 1 8 ? -1.015 12.797 4.027 1 98.06 8 PRO B CA 1
ATOM 1367 C C . PRO B 1 8 ? -1.51 13.523 2.779 1 98.06 8 PRO B C 1
ATOM 1369 O O . PRO B 1 8 ? -1.728 12.898 1.739 1 98.06 8 PRO B O 1
ATOM 1372 N N . ILE B 1 9 ? -1.7 14.82 2.961 1 96.56 9 ILE B N 1
ATOM 1373 C CA . ILE B 1 9 ? -2.33 15.539 1.856 1 96.56 9 ILE B CA 1
ATOM 1374 C C . ILE B 1 9 ? -1.431 16.688 1.406 1 96.56 9 ILE B C 1
ATOM 1376 O O . ILE B 1 9 ? -0.654 17.219 2.199 1 96.56 9 ILE B O 1
ATOM 1380 N N . ASP B 1 10 ? -1.478 16.969 0.194 1 93.56 10 ASP B N 1
ATOM 1381 C CA . ASP B 1 10 ? -0.893 18.125 -0.461 1 93.56 10 ASP B CA 1
ATOM 1382 C C . ASP B 1 10 ? -1.767 18.609 -1.62 1 93.56 10 ASP B C 1
ATOM 1384 O O . ASP B 1 10 ? -2.936 18.234 -1.718 1 93.56 10 ASP B O 1
ATOM 1388 N N . THR B 1 11 ? -1.258 19.469 -2.404 1 92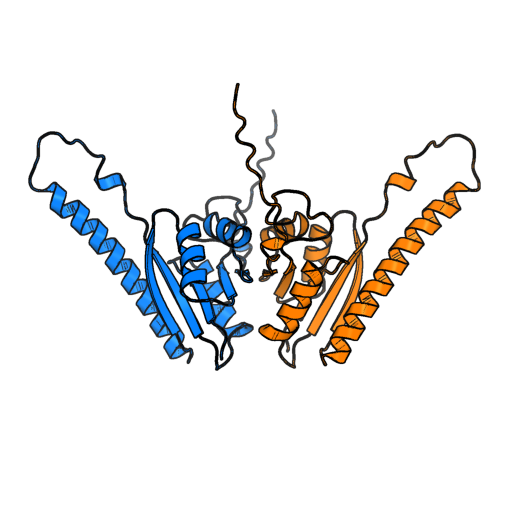.06 11 THR B N 1
ATOM 1389 C CA . THR B 1 11 ? -2.096 20.062 -3.445 1 92.06 11 THR B CA 1
ATOM 1390 C C . THR B 1 11 ? -1.994 19.25 -4.738 1 92.06 11 THR B C 1
ATOM 1392 O O . THR B 1 11 ? -2.547 19.641 -5.766 1 92.06 11 THR B O 1
ATOM 1395 N N . SER B 1 12 ? -1.299 18.156 -4.762 1 90.5 12 SER B N 1
ATOM 1396 C CA . SER B 1 12 ? -1.08 17.375 -5.977 1 90.5 12 SER B CA 1
ATOM 1397 C C . SER B 1 12 ? -2.336 16.609 -6.375 1 90.5 12 SER B C 1
ATOM 1399 O O . SER B 1 12 ? -3.17 16.281 -5.523 1 90.5 12 SER B O 1
ATOM 1401 N N . GLU B 1 13 ? -2.504 16.25 -7.645 1 91.12 13 GLU B N 1
ATOM 1402 C CA . GLU B 1 13 ? -3.6 15.43 -8.164 1 91.12 13 GLU B CA 1
ATOM 1403 C C . GLU B 1 13 ? -3.525 14 -7.637 1 91.12 13 GLU B C 1
ATOM 1405 O O . GLU B 1 13 ? -4.555 13.359 -7.434 1 91.12 13 GLU B O 1
ATOM 1410 N N . ASN B 1 14 ? -2.354 13.562 -7.391 1 91.69 14 ASN B N 1
ATOM 1411 C CA . ASN B 1 14 ? -2.217 12.188 -6.91 1 91.69 14 ASN B CA 1
ATOM 1412 C C . ASN B 1 14 ? -2.758 12.039 -5.492 1 91.69 14 ASN B C 1
ATOM 1414 O O . ASN B 1 14 ? -3.285 10.984 -5.133 1 91.69 14 ASN B O 1
ATOM 1418 N N . CYS B 1 15 ? -2.604 13.07 -4.762 1 93.38 15 CYS B N 1
ATOM 1419 C CA . CYS B 1 15 ? -3.211 13.07 -3.434 1 93.38 15 CYS B CA 1
ATOM 1420 C C . CYS B 1 15 ? -4.73 12.969 -3.533 1 93.38 15 CYS B C 1
ATOM 1422 O O . CYS B 1 15 ? -5.355 12.227 -2.771 1 93.38 15 CYS B O 1
ATOM 1424 N N . LYS B 1 16 ? -5.305 13.688 -4.414 1 94.81 16 LYS B N 1
ATOM 1425 C CA . LYS B 1 16 ? -6.746 13.617 -4.637 1 94.81 16 LYS B CA 1
ATOM 1426 C C . LYS B 1 16 ? -7.172 12.219 -5.062 1 94.81 16 LYS B C 1
ATOM 1428 O O . LYS B 1 16 ? -8.211 11.727 -4.629 1 94.81 16 LYS B O 1
ATOM 1433 N N . ARG B 1 17 ? -6.391 11.648 -5.879 1 95.88 17 ARG B N 1
ATOM 1434 C CA . ARG B 1 17 ? -6.676 10.289 -6.32 1 95.88 17 ARG B CA 1
ATOM 1435 C C . ARG B 1 17 ? -6.641 9.312 -5.148 1 95.88 17 ARG B C 1
ATOM 1437 O O . ARG B 1 17 ? -7.465 8.406 -5.066 1 95.88 17 ARG B O 1
ATOM 1444 N N . ALA B 1 18 ? -5.68 9.523 -4.246 1 97.81 18 ALA B N 1
ATOM 1445 C CA . ALA B 1 18 ? -5.59 8.68 -3.059 1 97.81 18 ALA B CA 1
ATOM 1446 C C . ALA B 1 18 ? -6.828 8.828 -2.18 1 97.81 18 ALA B C 1
ATOM 1448 O O . ALA B 1 18 ? -7.367 7.84 -1.681 1 97.81 18 ALA B O 1
ATOM 1449 N N . ALA B 1 19 ? -7.285 10.055 -2.035 1 97.69 19 ALA B N 1
ATOM 1450 C CA . ALA B 1 19 ? -8.5 10.312 -1.262 1 97.69 19 ALA B CA 1
ATOM 1451 C C . ALA B 1 19 ? -9.711 9.648 -1.907 1 97.69 19 ALA B C 1
ATOM 1453 O O . ALA B 1 19 ? -10.531 9.031 -1.22 1 97.69 19 ALA B O 1
ATOM 1454 N N . LYS B 1 20 ? -9.812 9.797 -3.197 1 97.12 20 LYS B N 1
ATOM 1455 C CA . LYS B 1 20 ? -10.914 9.172 -3.928 1 97.12 20 LYS B CA 1
ATOM 1456 C C . LYS B 1 20 ? -10.859 7.652 -3.807 1 97.12 20 LYS B C 1
ATOM 1458 O O . LYS B 1 20 ? -11.898 7.004 -3.623 1 97.12 20 LYS B O 1
ATOM 1463 N N . PHE B 1 21 ? -9.695 7.121 -3.904 1 98.12 21 PHE B N 1
ATOM 1464 C CA . PHE B 1 21 ? -9.531 5.684 -3.762 1 98.12 21 PHE B CA 1
ATOM 1465 C C . PHE B 1 21 ? -10.031 5.211 -2.4 1 98.12 21 PHE B C 1
ATOM 1467 O O . PHE B 1 21 ? -10.742 4.207 -2.309 1 98.12 21 PHE B O 1
ATOM 1474 N N . TYR B 1 22 ? -9.609 5.949 -1.312 1 98.44 22 TYR B N 1
ATOM 1475 C CA . TYR B 1 22 ? -10.117 5.637 0.019 1 98.44 22 TYR B CA 1
ATOM 1476 C C . TYR B 1 22 ? -11.641 5.609 0.031 1 98.44 22 TYR B C 1
ATOM 1478 O O . TYR B 1 22 ? -12.242 4.641 0.494 1 98.44 22 TYR B O 1
ATOM 1486 N N . SER B 1 23 ? -12.227 6.637 -0.529 1 97.75 23 SER B N 1
ATOM 1487 C CA . SER B 1 23 ? -13.68 6.805 -0.515 1 97.75 23 SER B CA 1
ATOM 1488 C C . SER B 1 23 ? -14.375 5.656 -1.234 1 97.75 23 SER B C 1
ATOM 1490 O O . SER B 1 23 ? -15.375 5.121 -0.743 1 97.75 23 SER B O 1
ATOM 1492 N N . GLU B 1 24 ? -13.812 5.191 -2.275 1 96.69 24 GLU B N 1
ATOM 1493 C CA . GLU B 1 24 ? -14.5 4.254 -3.16 1 96.69 24 GLU B CA 1
ATOM 1494 C C . GLU B 1 24 ? -14.172 2.809 -2.793 1 96.69 24 GLU B C 1
ATOM 1496 O O . GLU B 1 24 ? -14.961 1.902 -3.059 1 96.69 24 GLU B O 1
ATOM 1501 N N . ASN B 1 25 ? -13.016 2.627 -2.111 1 97.31 25 ASN B N 1
ATOM 1502 C CA . ASN B 1 25 ? -12.547 1.244 -2.061 1 97.31 25 ASN B CA 1
ATOM 1503 C C . ASN B 1 25 ? -12.273 0.8 -0.627 1 97.31 25 ASN B C 1
ATOM 1505 O O . ASN B 1 25 ? -12.336 -0.391 -0.318 1 97.31 25 ASN B O 1
ATOM 1509 N N . LEU B 1 26 ? -12 1.735 0.291 1 97.88 26 LEU B N 1
ATOM 1510 C CA . LEU B 1 26 ? -11.492 1.295 1.585 1 97.88 26 LEU B CA 1
ATOM 1511 C C . LEU B 1 26 ? -12.469 1.641 2.701 1 97.88 26 LEU B C 1
ATOM 1513 O O . LEU B 1 26 ? -12.586 0.901 3.682 1 97.88 26 LEU B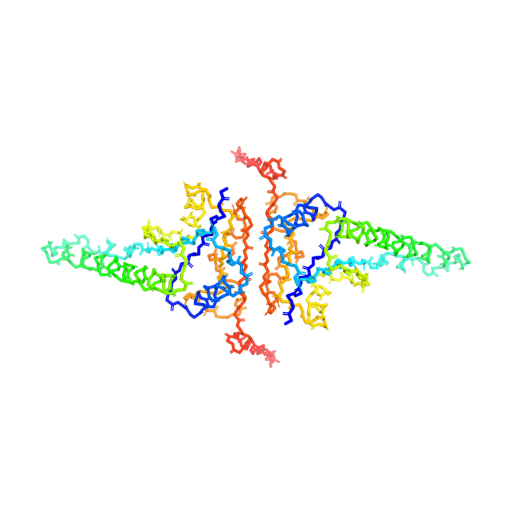 O 1
ATOM 1517 N N . HIS B 1 27 ? -13.203 2.686 2.578 1 97.44 27 HIS B N 1
ATOM 1518 C CA . HIS B 1 27 ? -13.992 3.26 3.66 1 97.44 27 HIS B CA 1
ATOM 1519 C C . HIS B 1 27 ? -15.078 2.293 4.121 1 97.44 27 HIS B C 1
ATOM 1521 O O . HIS B 1 27 ? -15.742 1.662 3.299 1 97.44 27 HIS B O 1
ATOM 1527 N N . ARG B 1 28 ? -15.219 2.25 5.43 1 96.38 28 ARG B N 1
ATOM 1528 C CA . ARG B 1 28 ? -16.375 1.678 6.125 1 96.38 28 ARG B CA 1
ATOM 1529 C C . ARG B 1 28 ? -16.984 2.686 7.094 1 96.38 28 ARG B C 1
ATOM 1531 O O . ARG B 1 28 ? -16.297 3.607 7.547 1 96.38 28 ARG B O 1
ATOM 1538 N N . ASP B 1 29 ? -18.172 2.533 7.48 1 94.81 29 ASP B N 1
ATOM 1539 C CA . ASP B 1 29 ? -18.938 3.52 8.234 1 94.81 29 ASP B CA 1
ATOM 1540 C C . ASP B 1 29 ? -18.281 3.82 9.578 1 94.81 29 ASP B C 1
ATOM 1542 O O . ASP B 1 29 ? -18.344 4.949 10.07 1 94.81 29 ASP B O 1
ATOM 1546 N N . ASP B 1 30 ? -17.594 2.877 10.117 1 96.25 30 ASP B N 1
ATOM 1547 C CA . ASP B 1 30 ? -17.016 3.082 11.438 1 96.25 30 ASP B CA 1
ATOM 1548 C C . ASP B 1 30 ? -15.57 3.574 11.344 1 96.25 30 ASP B C 1
ATOM 1550 O O . ASP B 1 30 ? -14.93 3.848 12.359 1 96.25 30 ASP B O 1
ATOM 1554 N N . ASP B 1 31 ? -15.117 3.83 10.133 1 98.25 31 ASP B N 1
ATOM 1555 C CA . ASP B 1 31 ? -13.742 4.281 9.945 1 98.25 31 ASP B CA 1
ATOM 1556 C C . ASP B 1 31 ? -13.602 5.77 10.258 1 98.25 31 ASP B C 1
ATOM 1558 O O . ASP B 1 31 ? -14.578 6.523 10.156 1 98.25 31 ASP B O 1
ATOM 1562 N N . THR B 1 32 ? -12.422 6.152 10.672 1 98.38 32 THR B N 1
ATOM 1563 C CA . THR B 1 32 ? -12.008 7.547 10.742 1 98.38 32 THR B CA 1
ATOM 1564 C C . THR B 1 32 ? -10.891 7.836 9.75 1 98.38 32 THR B C 1
ATOM 1566 O O . THR B 1 32 ? -9.93 7.07 9.648 1 98.38 32 THR B O 1
ATOM 1569 N N . ILE B 1 33 ? -11.102 8.852 8.984 1 98.5 33 ILE B N 1
ATOM 1570 C CA . ILE B 1 33 ? -10.031 9.266 8.086 1 98.5 33 ILE B CA 1
ATOM 1571 C C . ILE B 1 33 ? -9.375 10.539 8.609 1 98.5 33 ILE B C 1
ATOM 1573 O O . ILE B 1 33 ? -10.062 11.492 8.984 1 98.5 33 ILE B O 1
ATOM 1577 N N . ILE B 1 34 ? -8.062 10.508 8.734 1 98.62 34 ILE B N 1
ATOM 1578 C CA . ILE B 1 34 ? -7.262 11.617 9.227 1 98.62 34 ILE B CA 1
ATOM 1579 C C . ILE B 1 34 ? -6.426 12.203 8.086 1 98.62 34 ILE B C 1
ATOM 1581 O O . ILE B 1 34 ? -5.562 11.516 7.531 1 98.62 34 ILE B O 1
ATOM 1585 N N . PHE B 1 35 ? -6.699 13.453 7.766 1 98.44 35 PHE B N 1
ATOM 1586 C CA . PHE B 1 35 ? -5.906 14.188 6.789 1 98.44 35 PHE B CA 1
ATOM 1587 C C . PHE B 1 35 ? -4.75 14.914 7.465 1 98.44 35 PHE B C 1
ATOM 1589 O O . PHE B 1 35 ? -4.953 15.641 8.438 1 98.44 35 PHE B O 1
ATOM 1596 N N . LEU B 1 36 ? -3.539 14.688 6.969 1 97.94 36 LEU B N 1
ATOM 1597 C CA . LEU B 1 36 ? -2.359 15.328 7.547 1 97.94 36 LEU B CA 1
ATOM 1598 C C . LEU B 1 36 ? -1.633 16.172 6.504 1 97.94 36 LEU B C 1
ATOM 1600 O O . LEU B 1 36 ? -1.255 15.672 5.445 1 97.94 36 LEU B O 1
ATOM 1604 N N . HIS B 1 37 ? -1.49 17.391 6.77 1 96.38 37 HIS B N 1
ATOM 1605 C CA . HIS B 1 37 ? -0.644 18.25 5.945 1 96.38 37 HIS B CA 1
ATOM 1606 C C . HIS B 1 37 ? 0.644 18.609 6.672 1 96.38 37 HIS B C 1
ATOM 1608 O O . HIS B 1 37 ? 0.604 19.094 7.805 1 96.38 37 HIS B O 1
ATOM 1614 N N . VAL B 1 38 ? 1.731 18.359 6.016 1 94.38 38 VAL B N 1
ATOM 1615 C CA . VAL B 1 38 ? 3.035 18.703 6.578 1 94.38 38 VAL B CA 1
ATOM 1616 C C . VAL B 1 38 ? 3.602 19.938 5.883 1 94.38 38 VAL B C 1
ATOM 1618 O O . VAL B 1 38 ? 3.791 19.938 4.664 1 94.38 38 VAL B O 1
ATOM 1621 N N . ILE B 1 39 ? 3.818 20.984 6.617 1 90 39 ILE B N 1
ATOM 1622 C CA . ILE B 1 39 ? 4.402 22.219 6.109 1 90 39 ILE B CA 1
ATOM 1623 C C . ILE B 1 39 ? 5.902 22.234 6.387 1 90 39 ILE B C 1
ATOM 1625 O O . ILE B 1 39 ? 6.336 21.984 7.516 1 90 39 ILE B O 1
ATOM 1629 N N . GLU B 1 40 ? 6.637 22.422 5.363 1 83.44 40 GLU B N 1
ATOM 1630 C CA . GLU B 1 40 ? 8.086 22.562 5.52 1 83.44 40 GLU B CA 1
ATOM 1631 C C . GLU B 1 40 ? 8.477 24 5.836 1 83.44 40 GLU B C 1
ATOM 1633 O O . GLU B 1 40 ? 8.164 24.906 5.074 1 83.44 40 GLU B O 1
ATOM 1638 N N . PRO B 1 41 ? 9.172 24.188 6.957 1 76.06 41 PRO B N 1
ATOM 1639 C CA . PRO B 1 41 ? 9.555 25.547 7.316 1 76.06 41 PRO B CA 1
ATOM 1640 C C . PRO B 1 41 ? 10.539 26.172 6.328 1 76.06 41 PRO B C 1
ATOM 1642 O O . PRO B 1 41 ? 11.367 25.453 5.75 1 76.06 41 PRO B O 1
ATOM 1645 N N . ASN B 1 42 ? 10.25 27.109 5.473 1 62.66 42 ASN B N 1
ATOM 1646 C CA . ASN B 1 42 ? 11.164 27.828 4.605 1 62.66 42 ASN B CA 1
ATOM 1647 C C . ASN B 1 42 ? 12.445 28.219 5.344 1 62.66 42 ASN B C 1
ATOM 1649 O O . ASN B 1 42 ? 12.398 28.969 6.324 1 62.66 42 ASN B O 1
ATOM 1653 N N . LEU B 1 43 ? 13.391 27.297 5.457 1 52.22 43 LEU B N 1
ATOM 1654 C CA . LEU B 1 43 ? 14.617 27.734 6.105 1 52.22 43 LEU B CA 1
ATOM 1655 C C . LEU B 1 43 ? 15.203 28.953 5.398 1 52.22 43 LEU B C 1
ATOM 1657 O O . LEU B 1 43 ? 16.125 29.594 5.906 1 52.22 43 LEU B O 1
ATOM 1661 N N . LYS B 1 44 ? 15.016 29.188 4.094 1 51.19 44 LYS B N 1
ATOM 1662 C CA . LYS B 1 44 ? 15.828 30.25 3.521 1 51.19 44 LYS B CA 1
ATOM 1663 C C . LYS B 1 44 ? 15.602 31.562 4.262 1 51.19 44 LYS B C 1
ATOM 1665 O O . LYS B 1 44 ? 16.156 32.594 3.889 1 51.19 44 LYS B O 1
ATOM 1670 N N . ALA B 1 45 ? 14.578 31.688 5.004 1 42.75 45 ALA B N 1
ATOM 1671 C CA . ALA B 1 45 ? 14.555 33.062 5.43 1 42.75 45 ALA B CA 1
ATOM 1672 C C . ALA B 1 45 ? 15.844 33.438 6.16 1 42.75 45 ALA B C 1
ATOM 1674 O O . ALA B 1 45 ? 16.328 34.594 6.055 1 42.75 45 ALA B O 1
ATOM 1675 N N . ASN B 1 46 ? 16.266 32.438 7.082 1 41.34 46 ASN B N 1
ATOM 1676 C CA . ASN B 1 46 ? 17.188 33.062 8.023 1 41.34 46 ASN B CA 1
ATOM 1677 C C . ASN B 1 46 ? 18.594 33.156 7.445 1 41.34 46 ASN B C 1
ATOM 1679 O O . ASN B 1 46 ? 19.547 33.469 8.164 1 41.34 46 ASN B O 1
ATOM 1683 N N . SER B 1 47 ? 18.828 32.406 6.461 1 43.31 47 SER B N 1
ATOM 1684 C CA . SER B 1 47 ? 20.266 32.531 6.254 1 43.31 47 SER B CA 1
ATOM 1685 C C . SER B 1 47 ? 20.609 33.875 5.617 1 43.31 47 SER B C 1
ATOM 1687 O O . SER B 1 47 ? 21.703 34.062 5.098 1 43.31 47 SER B O 1
ATOM 1689 N N . LYS B 1 48 ? 19.656 34.688 5.105 1 42.28 48 LYS B N 1
ATOM 1690 C CA . LYS B 1 48 ? 20.297 35.875 4.586 1 42.28 48 LYS B CA 1
ATOM 1691 C C . LYS B 1 48 ? 21.172 36.562 5.648 1 42.28 48 LYS B C 1
ATOM 1693 O O . LYS B 1 48 ? 21.031 36.25 6.84 1 42.28 48 LYS B O 1
ATOM 1698 N N . ASN B 1 49 ? 21.938 37.781 5.215 1 38.31 49 ASN B N 1
ATOM 1699 C CA . ASN B 1 49 ? 22.969 38.656 5.75 1 38.31 49 ASN B CA 1
ATOM 1700 C C . ASN B 1 49 ? 22.594 39.188 7.129 1 38.31 49 ASN B C 1
ATOM 1702 O O . ASN B 1 49 ? 21.578 39.875 7.277 1 38.31 49 ASN B O 1
ATOM 1706 N N . ILE B 1 50 ? 22.969 38.625 8.258 1 40.34 50 ILE B N 1
ATOM 1707 C CA . ILE B 1 50 ? 23.156 39.281 9.547 1 40.34 50 ILE B CA 1
ATOM 1708 C C . ILE B 1 50 ? 23.484 40.75 9.328 1 40.34 50 ILE B C 1
ATOM 1710 O O . ILE B 1 50 ? 23.797 41.469 10.281 1 40.34 50 ILE B O 1
ATOM 1714 N N . ALA B 1 51 ? 23.969 41.125 8.102 1 38.84 51 ALA B N 1
ATOM 1715 C CA . ALA B 1 51 ? 24.406 42.5 8.312 1 38.84 51 ALA B CA 1
ATOM 1716 C C . ALA B 1 51 ? 23.266 43.375 8.828 1 38.84 51 ALA B C 1
ATOM 1718 O O . ALA B 1 51 ? 23.375 43.969 9.898 1 38.84 51 ALA B O 1
ATOM 1719 N N . ARG B 1 52 ? 23.219 44.719 8.297 1 38.44 52 ARG B N 1
ATOM 1720 C CA . ARG B 1 52 ? 22.828 46 8.836 1 38.44 52 ARG B CA 1
ATOM 1721 C C . ARG B 1 52 ? 21.312 46.125 8.938 1 38.44 52 ARG B C 1
ATOM 1723 O O . ARG B 1 52 ? 20.797 47.031 9.594 1 38.44 52 ARG B O 1
ATOM 1730 N N . LYS B 1 53 ? 20.469 45.812 7.848 1 41.47 53 LYS B N 1
ATOM 1731 C CA . LYS B 1 53 ? 19.219 46.562 7.945 1 41.47 53 LYS B CA 1
ATOM 1732 C C . LYS B 1 53 ? 18.203 45.844 8.805 1 41.47 53 LYS B C 1
ATOM 1734 O O . LYS B 1 53 ? 17.797 44.719 8.484 1 41.47 53 LYS B O 1
ATOM 1739 N N . GLU B 1 54 ? 18.125 46 10.18 1 40.25 54 GLU B N 1
ATOM 1740 C CA . GLU B 1 54 ? 17.422 45.562 11.391 1 40.25 54 GLU B CA 1
ATOM 1741 C C . GLU B 1 54 ? 15.969 45.219 11.086 1 40.25 54 GLU B C 1
ATOM 1743 O O . GLU B 1 54 ? 15.445 44.25 11.609 1 40.25 54 GLU B O 1
ATOM 1748 N N . ASP B 1 55 ? 15.062 46.25 10.828 1 41.56 55 ASP B N 1
ATOM 1749 C CA . ASP B 1 55 ? 13.648 46.344 11.195 1 41.56 55 ASP B CA 1
ATOM 1750 C C . ASP B 1 55 ? 12.781 45.5 10.266 1 41.56 55 ASP B C 1
ATOM 1752 O O . ASP B 1 55 ? 11.719 45.031 10.664 1 41.56 55 ASP B O 1
ATOM 1756 N N . SER B 1 56 ? 12.961 45.594 8.953 1 43.22 56 SER B N 1
ATOM 1757 C CA . SER B 1 56 ? 11.875 45.188 8.062 1 43.22 56 SER B CA 1
ATOM 1758 C C . SER B 1 56 ? 11.875 43.688 7.828 1 43.22 56 SER B C 1
ATOM 1760 O O . SER B 1 56 ? 10.914 43.125 7.277 1 43.22 56 SER B O 1
ATOM 1762 N N . GLU B 1 57 ? 12.945 43.031 7.984 1 46.19 57 GLU B N 1
ATOM 1763 C CA . GLU B 1 57 ? 13.055 41.656 7.508 1 46.19 57 GLU B CA 1
ATOM 1764 C C . GLU B 1 57 ? 12.375 40.688 8.469 1 46.19 57 GLU B C 1
ATOM 1766 O O . GLU B 1 57 ? 11.992 39.594 8.07 1 46.19 57 GLU B O 1
ATOM 1771 N N . ILE B 1 58 ? 12.328 41 9.734 1 46.22 58 ILE B N 1
ATOM 1772 C CA . ILE B 1 58 ? 11.68 40.094 10.672 1 46.22 58 ILE B CA 1
ATOM 1773 C C . ILE B 1 58 ? 10.211 39.938 10.289 1 46.22 58 ILE B C 1
ATOM 1775 O O . ILE B 1 58 ? 9.664 38.812 10.391 1 46.22 58 ILE B O 1
ATOM 1779 N N . TYR B 1 59 ? 9.648 40.969 9.758 1 46.28 59 TYR B N 1
ATOM 1780 C CA . TYR B 1 59 ? 8.227 40.906 9.43 1 46.28 59 TYR B CA 1
ATOM 1781 C C . TYR B 1 59 ? 7.984 39.969 8.25 1 46.28 59 TYR B C 1
ATOM 1783 O O . TYR B 1 59 ? 6.969 39.281 8.203 1 46.28 59 TYR B O 1
ATOM 1791 N N . GLU B 1 60 ? 8.906 39.906 7.332 1 49.31 60 GLU B N 1
ATOM 1792 C CA . GLU B 1 60 ? 8.656 39.156 6.109 1 49.31 60 GLU B CA 1
ATOM 1793 C C . GLU B 1 60 ? 8.711 37.656 6.367 1 49.31 60 GLU B C 1
ATOM 1795 O O . GLU B 1 60 ? 7.926 36.906 5.801 1 49.31 60 GLU B O 1
ATOM 1800 N N . THR B 1 61 ? 9.688 37.25 7.184 1 53.44 61 THR B N 1
ATOM 1801 C CA . THR B 1 61 ? 9.805 35.812 7.492 1 53.44 61 THR B CA 1
ATOM 1802 C C . THR B 1 61 ? 8.57 35.344 8.234 1 53.44 61 THR B C 1
ATOM 1804 O O . THR B 1 61 ? 8.055 34.25 7.934 1 53.44 61 THR B O 1
ATOM 1807 N N . THR B 1 62 ? 8.094 36.25 9.117 1 56.47 62 THR B N 1
ATOM 1808 C CA . THR B 1 62 ? 6.883 35.906 9.859 1 56.47 62 THR B CA 1
ATOM 1809 C C . THR B 1 62 ? 5.684 35.812 8.914 1 56.47 62 THR B C 1
ATOM 1811 O O . THR B 1 62 ? 4.836 34.938 9.078 1 56.47 62 THR B O 1
ATOM 1814 N N . SER B 1 63 ? 5.812 36.656 7.797 1 62.84 63 SER B N 1
ATOM 1815 C CA . SER B 1 63 ? 4.68 36.719 6.879 1 62.84 63 SER B CA 1
ATOM 1816 C C . SER B 1 63 ? 4.645 35.469 5.992 1 62.84 63 SER B C 1
ATOM 1818 O O . SER B 1 63 ? 3.576 34.906 5.734 1 62.84 63 SER B O 1
ATOM 1820 N N . GLN B 1 64 ? 5.801 35.031 5.574 1 64.69 64 GLN B N 1
ATOM 1821 C CA . GLN B 1 64 ? 5.844 33.875 4.703 1 64.69 64 GLN B CA 1
ATOM 1822 C C . GLN B 1 64 ? 5.48 32.594 5.465 1 64.69 64 GLN B C 1
ATOM 1824 O O . GLN B 1 64 ? 4.773 31.734 4.945 1 64.69 64 GLN B O 1
ATOM 1829 N N . SER B 1 65 ? 5.926 32.625 6.691 1 69.5 65 SER B N 1
ATOM 1830 C CA . SER B 1 65 ? 5.598 31.469 7.547 1 69.5 65 SER B CA 1
ATOM 1831 C C . SER B 1 65 ? 4.098 31.406 7.816 1 69.5 65 SER B C 1
ATOM 1833 O O . SER B 1 65 ? 3.504 30.328 7.773 1 69.5 65 SER B O 1
ATOM 1835 N N . GLN B 1 66 ? 3.574 32.625 8.023 1 75.69 66 GLN B N 1
ATOM 1836 C CA . GLN B 1 66 ? 2.143 32.656 8.297 1 75.69 66 GLN B CA 1
ATOM 1837 C C . GLN B 1 66 ? 1.333 32.281 7.066 1 75.69 66 GLN B C 1
ATOM 1839 O O . GLN B 1 66 ? 0.322 31.578 7.172 1 75.69 66 GLN B O 1
ATOM 1844 N N . LYS B 1 67 ? 1.833 32.688 5.922 1 78 67 LYS B N 1
ATOM 1845 C CA . LYS B 1 67 ? 1.141 32.375 4.676 1 78 67 LYS B CA 1
ATOM 1846 C C . LYS B 1 67 ? 1.15 30.875 4.41 1 78 67 LYS B C 1
ATOM 1848 O O . LYS B 1 67 ? 0.148 30.312 3.967 1 78 67 LYS B O 1
ATOM 1853 N N . THR B 1 68 ? 2.24 30.281 4.719 1 79.38 68 THR B N 1
ATOM 1854 C CA . THR B 1 68 ? 2.365 28.844 4.504 1 79.38 68 THR B CA 1
ATOM 1855 C C . THR B 1 68 ? 1.433 28.062 5.438 1 79.38 68 THR B C 1
ATOM 1857 O O . THR B 1 68 ? 0.785 27.109 5.02 1 79.38 68 THR B O 1
ATOM 1860 N N . VAL B 1 69 ? 1.346 28.562 6.617 1 81.38 69 VAL B N 1
ATOM 1861 C CA . VAL B 1 69 ? 0.47 27.938 7.598 1 81.38 69 VAL B CA 1
ATOM 1862 C C . VAL B 1 69 ? -0.988 28.109 7.18 1 81.38 69 VAL B C 1
ATOM 1864 O O . VAL B 1 69 ? -1.779 27.172 7.258 1 81.38 69 VAL B O 1
ATOM 1867 N N . ASP B 1 70 ? -1.275 29.281 6.707 1 85.38 70 ASP B N 1
ATOM 1868 C CA . ASP B 1 70 ? -2.645 29.547 6.281 1 85.38 70 ASP B CA 1
ATOM 1869 C C . ASP B 1 70 ? -3.031 28.688 5.082 1 85.38 70 ASP B C 1
ATOM 1871 O O . ASP B 1 70 ? -4.16 28.203 4.996 1 85.38 70 ASP B O 1
ATOM 1875 N N . MET B 1 71 ? -2.152 28.531 4.242 1 85.19 71 MET B N 1
ATOM 1876 C CA . MET B 1 71 ? -2.404 27.672 3.084 1 85.19 71 MET B CA 1
ATOM 1877 C C . MET B 1 71 ? -2.605 26.219 3.512 1 85.19 71 MET B C 1
ATOM 1879 O O . MET B 1 71 ? -3.447 25.516 2.955 1 85.19 71 MET B O 1
ATOM 1883 N N . GLY B 1 72 ? -1.837 25.844 4.453 1 86.44 72 GLY B N 1
ATOM 1884 C CA . GLY B 1 72 ? -1.997 24.516 4.988 1 86.44 72 GLY B CA 1
ATOM 1885 C C . GLY B 1 72 ? -3.346 24.281 5.648 1 86.44 72 GLY B C 1
ATOM 1886 O O . GLY B 1 72 ? -3.984 23.25 5.434 1 86.44 72 GLY B O 1
ATOM 1887 N N . LYS B 1 73 ? -3.773 25.266 6.363 1 89.44 73 LYS B N 1
ATOM 1888 C CA . LYS B 1 73 ? -5.078 25.188 7.012 1 89.44 73 LYS B CA 1
ATOM 1889 C C . LYS B 1 73 ? -6.203 25.141 5.984 1 89.44 73 LYS B C 1
ATOM 1891 O O . LYS B 1 73 ? -7.164 24.375 6.145 1 89.44 73 LYS B O 1
ATOM 1896 N N . ALA B 1 74 ? -6.008 25.953 4.988 1 93.38 74 ALA B N 1
ATOM 1897 C CA . ALA B 1 74 ? -7.02 25.953 3.938 1 93.38 74 ALA B CA 1
ATOM 1898 C C . ALA B 1 74 ? -7.125 24.594 3.26 1 93.38 74 ALA B C 1
ATOM 1900 O O . ALA B 1 74 ? -8.227 24.125 2.961 1 93.38 74 ALA B O 1
ATOM 1901 N N . LEU B 1 75 ? -6.008 24 3.045 1 93.75 75 LEU B N 1
ATOM 1902 C CA . LEU B 1 75 ? -5.992 22.656 2.449 1 93.75 75 LEU B CA 1
ATOM 1903 C C . LEU B 1 75 ? -6.676 21.656 3.361 1 93.75 75 LEU B C 1
ATOM 1905 O O . LEU B 1 75 ? -7.5 20.859 2.906 1 93.75 75 LEU B O 1
ATOM 1909 N N . GLY B 1 76 ? -6.355 21.688 4.637 1 94.81 76 GLY B N 1
ATOM 1910 C CA . GLY B 1 76 ? -7.016 20.828 5.609 1 94.81 76 GLY B CA 1
ATOM 1911 C C . GLY B 1 76 ? -8.523 20.984 5.621 1 94.81 76 GLY B C 1
ATOM 1912 O O . GLY B 1 76 ? -9.258 20 5.652 1 94.81 76 GLY B O 1
ATOM 1913 N N . HIS B 1 77 ? -8.938 22.234 5.52 1 95.31 77 HIS B N 1
ATOM 1914 C CA . HIS B 1 77 ? -10.367 22.516 5.52 1 95.31 77 HIS B CA 1
ATOM 1915 C C . HIS B 1 77 ? -11.047 21.969 4.27 1 95.31 77 HIS B C 1
ATOM 1917 O O . HIS B 1 77 ? -12.172 21.469 4.332 1 95.31 77 HIS B O 1
ATOM 1923 N N . LYS B 1 78 ? -10.352 22.078 3.195 1 96.38 78 LYS B N 1
ATOM 1924 C CA . LYS B 1 78 ? -10.891 21.562 1.942 1 96.38 78 LYS B CA 1
ATOM 1925 C C . LYS B 1 78 ? -11.125 20.047 2.031 1 96.38 78 LYS B C 1
ATOM 1927 O O . LYS B 1 78 ? -12.188 19.562 1.635 1 96.38 78 LYS B O 1
ATOM 1932 N N . TYR B 1 79 ? -10.211 19.344 2.566 1 97.06 79 TYR B N 1
ATOM 1933 C CA . TYR B 1 79 ? -10.328 17.891 2.658 1 97.06 79 TYR B CA 1
ATOM 1934 C C . TYR B 1 79 ? -11.32 17.5 3.746 1 97.06 79 TYR B C 1
ATOM 1936 O O . TYR B 1 79 ? -12.023 16.484 3.617 1 97.06 79 TYR B O 1
ATOM 1944 N N . LEU B 1 80 ? -11.43 18.297 4.785 1 96.75 80 LEU B N 1
ATOM 1945 C CA . LEU B 1 80 ? -12.445 18.047 5.805 1 96.75 80 LEU B CA 1
ATOM 1946 C C . LEU B 1 80 ? -13.844 18.203 5.227 1 96.75 80 LEU B C 1
ATOM 1948 O O . LEU B 1 80 ? -14.727 17.391 5.504 1 96.75 80 LEU B O 1
ATOM 1952 N N . ALA B 1 81 ? -13.969 19.234 4.473 1 97 81 ALA B N 1
ATOM 1953 C CA . ALA B 1 81 ? -15.258 19.469 3.838 1 97 81 ALA B CA 1
ATOM 1954 C C . ALA B 1 81 ? -15.625 18.312 2.896 1 97 81 ALA B C 1
ATOM 1956 O O . ALA B 1 81 ? -16.766 17.844 2.902 1 97 81 ALA B O 1
ATOM 1957 N N . TRP B 1 82 ? -14.664 17.922 2.119 1 96.19 82 TRP B N 1
ATOM 1958 C CA . TRP B 1 82 ? -14.859 16.797 1.218 1 96.19 82 TRP B CA 1
ATOM 1959 C C . TRP B 1 82 ? -15.266 15.547 1.992 1 96.19 82 TRP B C 1
ATOM 1961 O O . TRP B 1 82 ? -16.203 14.844 1.606 1 96.19 82 TRP B O 1
ATOM 1971 N N . GLY B 1 83 ? -14.57 15.242 3.092 1 96.38 83 GLY B N 1
ATOM 1972 C CA . GLY B 1 83 ? -14.891 14.094 3.918 1 96.38 83 GLY B CA 1
ATOM 1973 C C . GLY B 1 83 ? -16.281 14.156 4.52 1 96.38 83 GLY B C 1
ATOM 1974 O O . GLY B 1 83 ? -17 13.156 4.527 1 96.38 83 GLY B O 1
ATOM 1975 N N . ARG B 1 84 ? -16.656 15.344 4.98 1 95 84 ARG B N 1
ATOM 1976 C CA . ARG B 1 84 ? -17.969 15.531 5.574 1 95 84 ARG B CA 1
ATOM 1977 C C . ARG B 1 84 ? -19.078 15.336 4.535 1 95 84 ARG B C 1
ATOM 1979 O O . ARG B 1 84 ? -20.094 14.703 4.812 1 95 84 ARG B O 1
ATOM 1986 N N . GLU B 1 85 ? -18.797 15.836 3.381 1 96.69 85 GLU B N 1
ATOM 1987 C CA . GLU B 1 85 ? -19.75 15.672 2.291 1 96.69 85 GLU B CA 1
ATOM 1988 C C . GLU B 1 85 ? -19.922 14.203 1.922 1 96.69 85 GLU B C 1
ATOM 1990 O O . GLU B 1 85 ? -21.016 13.766 1.559 1 96.69 85 GLU B O 1
ATOM 1995 N N . ALA B 1 86 ? -18.891 13.492 2.084 1 96.19 86 ALA B N 1
ATOM 1996 C CA . ALA B 1 86 ? -18.922 12.07 1.755 1 96.19 86 ALA B CA 1
ATOM 1997 C C . ALA B 1 86 ? -19.469 11.25 2.918 1 96.19 86 ALA B C 1
ATOM 1999 O O . ALA B 1 86 ? -19.625 10.031 2.801 1 96.19 86 ALA B O 1
ATOM 2000 N N . GLY B 1 87 ? -19.656 11.898 4.094 1 96.56 87 GLY B N 1
ATOM 2001 C CA . GLY B 1 87 ? -20.219 11.227 5.25 1 96.56 87 GLY B CA 1
ATOM 2002 C C . GLY B 1 87 ? -19.188 10.547 6.117 1 96.56 87 GLY B C 1
ATOM 2003 O O . GLY B 1 87 ? -19.5 9.641 6.887 1 96.56 87 GLY B O 1
ATOM 2004 N N . PHE B 1 88 ? -17.953 10.898 5.984 1 97.69 88 PHE B N 1
ATOM 2005 C CA . PHE B 1 88 ? -16.875 10.273 6.742 1 97.69 88 PHE B CA 1
ATOM 2006 C C . PHE B 1 88 ? -16.734 10.922 8.117 1 97.69 88 PHE B C 1
ATOM 2008 O O . PHE B 1 88 ? -17.047 12.102 8.281 1 97.69 88 PHE B O 1
ATOM 2015 N N . ASP B 1 89 ? -16.359 10.133 9.125 1 97.94 89 ASP B N 1
ATOM 2016 C CA . ASP B 1 89 ? -15.688 10.719 10.281 1 97.94 89 ASP B CA 1
ATOM 2017 C C . ASP B 1 89 ? -14.273 11.172 9.93 1 97.94 89 ASP B C 1
ATOM 2019 O O . ASP B 1 89 ? -13.359 10.352 9.828 1 97.94 89 ASP B O 1
ATOM 2023 N N . ALA B 1 90 ? -14.156 12.492 9.719 1 98 90 ALA B N 1
ATOM 2024 C CA . ALA B 1 90 ? -12.906 13.023 9.188 1 98 90 ALA B CA 1
ATO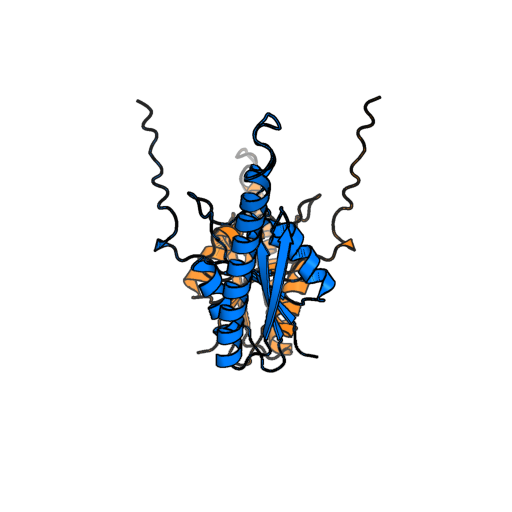M 2025 C C . ALA B 1 90 ? -12.273 14.016 10.164 1 98 90 ALA B C 1
ATOM 2027 O O . ALA B 1 90 ? -12.984 14.789 10.812 1 98 90 ALA B O 1
ATOM 2028 N N . LYS B 1 91 ? -10.977 13.953 10.266 1 97.69 91 LYS B N 1
ATOM 2029 C CA . LYS B 1 91 ? -10.148 14.914 10.992 1 97.69 91 LYS B CA 1
ATOM 2030 C C . LYS B 1 91 ? -9.008 15.43 10.125 1 97.69 91 LYS B C 1
ATOM 2032 O O . LYS B 1 91 ? -8.594 14.766 9.172 1 97.69 91 LYS B O 1
ATOM 2037 N N . ALA B 1 92 ? -8.555 16.609 10.438 1 96.81 92 ALA B N 1
ATOM 2038 C CA . ALA B 1 92 ? -7.422 17.172 9.711 1 96.81 92 ALA B CA 1
ATOM 2039 C C . ALA B 1 92 ? -6.418 17.812 10.672 1 96.81 92 ALA B C 1
ATOM 2041 O O . ALA B 1 92 ? -6.809 18.469 11.641 1 96.81 92 ALA B O 1
ATOM 2042 N N . PHE B 1 93 ? -5.164 17.547 10.383 1 95 93 PHE B N 1
ATOM 2043 C CA . PHE B 1 93 ? -4.07 18.094 11.172 1 95 93 PHE B CA 1
ATOM 2044 C C . PHE B 1 93 ? -3.027 18.75 10.266 1 95 93 PHE B C 1
ATOM 2046 O O . PHE B 1 93 ? -2.848 18.328 9.117 1 95 93 PHE B O 1
ATOM 2053 N N . VAL B 1 94 ? -2.4 19.766 10.781 1 93.19 94 VAL B N 1
ATOM 2054 C CA . VAL B 1 94 ? -1.239 20.391 10.141 1 93.19 94 VAL B CA 1
ATOM 2055 C C . VAL B 1 94 ? -0.015 20.234 11.039 1 93.19 94 VAL B C 1
ATOM 2057 O O . VAL B 1 94 ? -0.092 20.469 12.25 1 93.19 94 VAL B O 1
ATOM 2060 N N . ARG B 1 95 ? 1.015 19.781 10.453 1 92.56 95 ARG B N 1
ATOM 2061 C CA . ARG B 1 95 ? 2.273 19.656 11.188 1 92.56 95 ARG B CA 1
ATOM 2062 C C . ARG B 1 95 ? 3.404 20.375 10.445 1 92.56 95 ARG B C 1
ATOM 2064 O O . ARG B 1 95 ? 3.447 20.359 9.211 1 92.56 95 ARG B O 1
ATOM 2071 N N . SER B 1 96 ? 4.238 21.062 11.234 1 89.69 96 SER B N 1
ATOM 2072 C CA . SER B 1 96 ? 5.445 21.641 10.672 1 89.69 96 SER B CA 1
ATOM 2073 C C . SER B 1 96 ? 6.652 20.734 10.867 1 89.69 96 SER B C 1
ATOM 2075 O O . SER B 1 96 ? 6.938 20.312 11.984 1 89.69 96 SER B O 1
ATOM 2077 N N . ASP B 1 97 ? 7.219 20.312 9.797 1 91.62 97 ASP B N 1
ATOM 2078 C CA . ASP B 1 97 ? 8.391 19.453 9.812 1 91.62 97 ASP B CA 1
ATOM 2079 C C . ASP B 1 97 ? 9.203 19.594 8.531 1 91.62 97 ASP B C 1
ATOM 2081 O O . ASP B 1 97 ? 8.641 19.75 7.445 1 91.62 97 ASP B O 1
ATOM 2085 N N . SER B 1 98 ? 10.594 19.547 8.688 1 91.62 98 SER B N 1
ATOM 2086 C CA . SER B 1 98 ? 11.453 19.641 7.516 1 91.62 98 SER B CA 1
ATOM 2087 C C . SER B 1 98 ? 11.492 18.328 6.746 1 91.62 98 SER B C 1
ATOM 2089 O O . SER B 1 98 ? 11.953 18.281 5.602 1 91.62 98 SER B O 1
ATOM 2091 N N . LYS B 1 99 ? 11.039 17.266 7.348 1 95.06 99 LYS B N 1
ATOM 2092 C CA . LYS B 1 99 ? 11.008 15.945 6.734 1 95.06 99 LYS B CA 1
ATOM 2093 C C . LYS B 1 99 ? 9.594 15.367 6.758 1 95.06 99 LYS B C 1
ATOM 2095 O O . LYS B 1 99 ? 9.211 14.672 7.703 1 95.06 99 LYS B O 1
ATOM 2100 N N . PRO B 1 100 ? 8.922 15.547 5.738 1 95.31 100 PRO B N 1
ATOM 2101 C CA . PRO B 1 100 ? 7.516 15.125 5.723 1 95.31 100 PRO B CA 1
ATOM 2102 C C . PRO B 1 100 ? 7.336 13.641 6.008 1 95.31 100 PRO B C 1
ATOM 2104 O O . PRO B 1 100 ? 6.414 13.25 6.73 1 95.31 100 PRO B O 1
ATOM 2107 N N . GLY B 1 101 ? 8.195 12.805 5.434 1 96.88 101 GLY B N 1
ATOM 2108 C CA . GLY B 1 101 ? 8.109 11.375 5.691 1 96.88 101 GLY B CA 1
ATOM 2109 C C . GLY B 1 101 ? 8.18 11.039 7.168 1 96.88 101 GLY B C 1
ATOM 2110 O O . GLY B 1 101 ? 7.395 10.227 7.664 1 96.88 101 GLY B O 1
ATOM 2111 N N . VAL B 1 102 ? 9.078 11.695 7.879 1 97.25 102 VAL B N 1
ATOM 2112 C CA . VAL B 1 102 ? 9.25 11.477 9.312 1 97.25 102 VAL B CA 1
ATOM 2113 C C . VAL B 1 102 ? 8.008 11.938 10.062 1 97.25 102 VAL B C 1
ATOM 2115 O O . VAL B 1 102 ? 7.512 11.234 10.945 1 97.25 102 VAL B O 1
ATOM 2118 N N . ALA B 1 103 ? 7.527 13.047 9.648 1 97.5 103 ALA B N 1
ATOM 2119 C CA . ALA B 1 103 ? 6.336 13.602 10.289 1 97.5 103 ALA B CA 1
ATOM 2120 C C . ALA B 1 103 ? 5.145 12.656 10.133 1 97.5 103 ALA B C 1
ATOM 2122 O O . ALA B 1 103 ? 4.359 12.484 11.07 1 97.5 103 ALA B O 1
ATOM 2123 N N . ILE B 1 104 ? 5.023 12.062 9.016 1 98.31 104 ILE B N 1
ATOM 2124 C CA . ILE B 1 104 ? 3.908 11.164 8.727 1 98.31 104 ILE B CA 1
ATOM 2125 C C . ILE B 1 104 ? 4.004 9.922 9.602 1 98.31 104 ILE B C 1
ATOM 2127 O O . ILE B 1 104 ? 3.014 9.5 10.203 1 98.31 104 ILE B O 1
ATOM 2131 N N . ILE B 1 105 ? 5.199 9.375 9.734 1 98.25 105 ILE B N 1
ATOM 2132 C CA . ILE B 1 105 ? 5.406 8.18 10.547 1 98.25 105 ILE B CA 1
ATOM 2133 C C . ILE B 1 105 ? 5.137 8.5 12.016 1 98.25 105 ILE B C 1
ATOM 2135 O O . ILE B 1 105 ? 4.473 7.73 12.711 1 98.25 105 ILE B O 1
ATOM 2139 N N . LYS B 1 106 ? 5.586 9.656 12.461 1 98.12 106 LYS B N 1
ATOM 2140 C CA . LYS B 1 106 ? 5.348 10.078 13.836 1 98.12 106 LYS B CA 1
ATOM 2141 C C . LYS B 1 106 ? 3.855 10.258 14.102 1 98.12 106 LYS B C 1
ATOM 2143 O O . LYS B 1 106 ? 3.342 9.797 15.125 1 98.12 106 LYS B O 1
ATOM 2148 N N . ALA B 1 107 ? 3.186 10.891 13.195 1 98.06 107 ALA B N 1
ATOM 2149 C CA . ALA B 1 107 ? 1.75 11.109 13.336 1 98.06 107 ALA B CA 1
ATOM 2150 C C . ALA B 1 107 ? 0.991 9.789 13.383 1 98.06 107 ALA B C 1
ATOM 2152 O O . ALA B 1 107 ? 0.056 9.625 14.172 1 98.06 107 ALA B O 1
ATOM 2153 N N . ALA B 1 108 ? 1.396 8.875 12.508 1 98.38 108 ALA B N 1
ATOM 2154 C CA . ALA B 1 108 ? 0.741 7.566 12.477 1 98.38 108 ALA B CA 1
ATOM 2155 C C . ALA B 1 108 ? 0.831 6.875 13.828 1 98.38 108 ALA B C 1
ATOM 2157 O O . ALA B 1 108 ? -0.143 6.277 14.297 1 98.38 108 ALA B O 1
ATOM 2158 N N . LYS B 1 109 ? 1.975 6.98 14.438 1 97.88 109 LYS B N 1
ATOM 2159 C CA . LYS B 1 109 ? 2.186 6.371 15.742 1 97.88 109 LYS B CA 1
ATOM 2160 C C . LYS B 1 109 ? 1.376 7.09 16.828 1 97.88 109 LYS B C 1
ATOM 2162 O O . LYS B 1 109 ? 0.648 6.453 17.578 1 97.88 109 LYS B O 1
ATOM 2167 N N . GLU B 1 110 ? 1.438 8.391 16.844 1 97.88 110 GLU B N 1
ATOM 2168 C CA . GLU B 1 110 ? 0.787 9.211 17.875 1 97.88 110 GLU B CA 1
ATOM 2169 C C . GLU B 1 110 ? -0.731 9.062 17.812 1 97.88 110 GLU B C 1
ATOM 2171 O O . GLU B 1 110 ? -1.401 9.062 18.844 1 97.88 110 GLU B O 1
ATOM 2176 N N . LEU B 1 111 ? -1.243 8.906 16.609 1 97.69 111 LEU B N 1
ATOM 2177 C CA . LEU B 1 111 ? -2.689 8.891 16.422 1 97.69 111 LEU B CA 1
ATOM 2178 C C . LEU B 1 111 ? -3.209 7.457 16.344 1 97.69 111 LEU B C 1
ATOM 2180 O O . LEU B 1 111 ? -4.387 7.234 16.062 1 97.69 111 LEU B O 1
ATOM 2184 N N . GLU B 1 112 ? -2.27 6.461 16.516 1 97.69 112 GLU B N 1
ATOM 2185 C CA . GLU B 1 112 ? -2.613 5.039 16.516 1 97.69 112 GLU B CA 1
ATOM 2186 C C . GLU B 1 112 ? -3.355 4.652 15.242 1 97.69 112 GLU B C 1
ATOM 2188 O O . GLU B 1 112 ? -4.422 4.035 15.297 1 97.69 112 GLU B O 1
ATOM 2193 N N . VAL B 1 113 ? -2.791 5.059 14.109 1 98.25 113 VAL B N 1
ATOM 2194 C CA . VAL B 1 113 ? -3.334 4.812 12.781 1 98.25 113 VAL B CA 1
ATOM 2195 C C . VAL B 1 113 ? -3.225 3.328 12.445 1 98.25 113 VAL B C 1
ATOM 2197 O O . VAL B 1 113 ? -2.223 2.684 12.758 1 98.25 113 VAL B O 1
ATOM 2200 N N . ASP B 1 114 ? -4.254 2.812 11.742 1 98.44 114 ASP B N 1
ATOM 2201 C CA . ASP B 1 114 ? -4.262 1.406 11.352 1 98.44 114 ASP B CA 1
ATOM 2202 C C . ASP B 1 114 ? -3.779 1.229 9.914 1 98.44 114 ASP B C 1
ATOM 2204 O O . ASP B 1 114 ? -3.338 0.145 9.531 1 98.44 114 ASP B O 1
ATOM 2208 N N . HIS B 1 115 ? -3.855 2.268 9.156 1 98.81 115 HIS B N 1
ATOM 2209 C CA . HIS B 1 115 ? -3.609 2.168 7.723 1 98.81 115 HIS B CA 1
ATOM 2210 C C . HIS B 1 115 ? -3.266 3.529 7.129 1 98.81 115 HIS B C 1
ATOM 2212 O O . HIS B 1 115 ? -3.947 4.52 7.398 1 98.81 115 HIS B O 1
ATOM 2218 N N . ILE B 1 116 ? -2.154 3.609 6.41 1 98.88 116 ILE B N 1
ATOM 2219 C CA . ILE B 1 116 ? -1.763 4.844 5.742 1 98.88 116 ILE B CA 1
ATOM 2220 C C . ILE B 1 116 ? -2.039 4.73 4.242 1 98.88 116 ILE B C 1
ATOM 2222 O O . ILE B 1 116 ? -1.796 3.684 3.639 1 98.88 116 ILE B O 1
ATOM 2226 N N . ILE B 1 117 ? -2.551 5.785 3.627 1 98.88 117 ILE B N 1
ATOM 2227 C CA . ILE B 1 117 ? -2.77 5.852 2.186 1 98.88 117 ILE B CA 1
ATOM 2228 C C . ILE B 1 117 ? -1.969 7.008 1.596 1 98.88 117 ILE B C 1
ATOM 2230 O O . ILE B 1 117 ? -2.082 8.148 2.055 1 98.88 117 ILE B O 1
ATOM 2234 N N . VAL B 1 118 ? -1.142 6.699 0.587 1 98.12 118 VAL B N 1
ATOM 2235 C CA . VAL B 1 118 ? -0.348 7.734 -0.067 1 98.12 118 VAL B CA 1
ATOM 2236 C C . VAL B 1 118 ? -0.482 7.609 -1.582 1 98.12 118 VAL B C 1
ATOM 2238 O O . VAL B 1 118 ? -0.771 6.527 -2.1 1 98.12 118 VAL B O 1
ATOM 2241 N N . GLY B 1 119 ? -0.364 8.719 -2.213 1 96.25 119 GLY B N 1
ATOM 2242 C CA . GLY B 1 119 ? -0.094 8.648 -3.641 1 96.25 119 GLY B CA 1
ATOM 2243 C C . GLY B 1 119 ? 1.34 8.273 -3.961 1 96.25 119 GLY B C 1
ATOM 2244 O O . GLY B 1 119 ? 2.25 8.555 -3.176 1 96.25 119 GLY B O 1
ATOM 2245 N N . SER B 1 120 ? 1.578 7.695 -5.117 1 93.06 120 SER B N 1
ATOM 2246 C CA . SER B 1 120 ? 2.932 7.312 -5.504 1 93.06 120 SER B CA 1
ATOM 2247 C C . SER B 1 120 ? 3.789 8.539 -5.801 1 93.06 120 SER B C 1
ATOM 2249 O O . SER B 1 120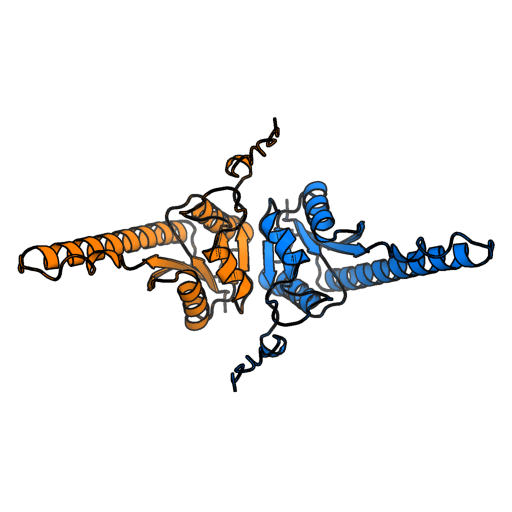 ? 5.02 8.477 -5.727 1 93.06 120 SER B O 1
ATOM 2251 N N . ARG B 1 121 ? 2.982 9.641 -6.152 1 87.62 121 ARG B N 1
ATOM 2252 C CA . ARG B 1 121 ? 3.674 10.883 -6.469 1 87.62 121 ARG B CA 1
ATOM 2253 C C . ARG B 1 121 ? 3.035 12.062 -5.746 1 87.62 121 ARG B C 1
ATOM 2255 O O . ARG B 1 121 ? 1.857 12.016 -5.383 1 87.62 121 ARG B O 1
ATOM 2262 N N . GLY B 1 122 ? 3.916 13.047 -5.496 1 83 122 GLY B N 1
ATOM 2263 C CA . GLY B 1 122 ? 3.465 14.281 -4.871 1 83 122 GLY B CA 1
ATOM 2264 C C . GLY B 1 122 ? 3.799 15.516 -5.684 1 83 122 GLY B C 1
ATOM 2265 O O . GLY B 1 122 ? 3.678 15.508 -6.91 1 83 122 GLY B O 1
ATOM 2266 N N . LEU B 1 123 ? 4.141 16.531 -5 1 74.81 123 LEU B N 1
ATOM 2267 C CA . LEU B 1 123 ? 4.34 17.844 -5.598 1 74.81 123 LEU B CA 1
ATOM 2268 C C . LEU B 1 123 ? 5.582 17.859 -6.48 1 74.81 123 LEU B C 1
ATOM 2270 O O . LEU B 1 123 ? 5.629 18.562 -7.484 1 74.81 123 LEU B O 1
ATOM 2274 N N . ASN B 1 124 ? 6.59 17.141 -6.055 1 70.19 124 ASN B N 1
ATOM 2275 C CA . ASN B 1 124 ? 7.848 17.203 -6.793 1 70.19 124 ASN B CA 1
ATOM 2276 C C . ASN B 1 124 ? 7.984 16.047 -7.777 1 70.19 124 ASN B C 1
ATOM 2278 O O . ASN B 1 124 ? 9.078 15.5 -7.953 1 70.19 124 ASN B O 1
ATOM 2282 N N . ALA B 1 125 ? 6.82 15.766 -8.344 1 63.22 125 ALA B N 1
ATOM 2283 C CA . ALA B 1 125 ? 6.852 14.664 -9.297 1 63.22 125 ALA B CA 1
ATOM 2284 C C . ALA B 1 125 ? 7.797 14.969 -10.461 1 63.22 125 ALA B C 1
ATOM 2286 O O . ALA B 1 125 ? 7.477 15.781 -11.328 1 63.22 125 ALA B O 1
ATOM 2287 N N . LEU B 1 126 ? 9.164 15.023 -10.094 1 59.31 126 LEU B N 1
ATOM 2288 C CA . LEU B 1 126 ? 10.109 15.258 -11.18 1 59.31 126 LEU B CA 1
ATOM 2289 C C . LEU B 1 126 ? 10.609 13.938 -11.758 1 59.31 126 LEU B C 1
ATOM 2291 O O . LEU B 1 126 ? 10.898 13 -11.016 1 59.31 126 LEU B O 1
ATOM 2295 N N . GLY B 1 127 ? 10.594 13.938 -13.078 1 58.09 127 GLY B N 1
ATOM 2296 C CA . GLY B 1 127 ? 11.375 12.938 -13.789 1 58.09 127 GLY B CA 1
ATOM 2297 C C . GLY B 1 127 ? 10.688 11.594 -13.883 1 58.09 127 GLY B C 1
ATOM 2298 O O . GLY B 1 127 ? 9.461 11.516 -13.883 1 58.09 127 GLY B O 1
ATOM 2299 N N . ARG B 1 128 ? 11.57 10.562 -13.852 1 61.44 128 ARG B N 1
ATOM 2300 C CA . ARG B 1 128 ? 11.242 9.188 -14.203 1 61.44 128 ARG B CA 1
ATOM 2301 C C . ARG B 1 128 ? 10.945 8.359 -12.953 1 61.44 128 ARG B C 1
ATOM 2303 O O . ARG B 1 128 ? 10.789 7.141 -13.039 1 61.44 128 ARG B O 1
ATOM 2310 N N . THR B 1 129 ? 10.828 9.273 -11.82 1 67.88 129 THR B N 1
ATOM 2311 C CA . THR B 1 129 ? 10.609 8.43 -10.648 1 67.88 129 THR B CA 1
ATOM 2312 C C . THR B 1 129 ? 9.18 7.918 -10.602 1 67.88 129 THR B C 1
ATOM 2314 O O . THR B 1 129 ? 8.242 8.641 -10.945 1 67.88 129 THR B O 1
ATOM 2317 N N . LEU B 1 130 ? 9.047 6.68 -10.289 1 82.12 130 LEU B N 1
ATOM 2318 C CA . LEU B 1 130 ? 7.73 6.055 -10.219 1 82.12 130 LEU B CA 1
ATOM 2319 C C . LEU B 1 130 ? 7.16 6.152 -8.805 1 82.12 130 LEU B C 1
ATOM 2321 O O . LEU B 1 130 ? 5.945 6.043 -8.609 1 82.12 130 LEU B O 1
ATOM 2325 N N . LEU B 1 131 ? 8.102 6.523 -7.875 1 90.75 131 LEU B N 1
ATOM 2326 C CA . LEU B 1 131 ? 7.695 6.652 -6.48 1 90.75 131 LEU B CA 1
ATOM 2327 C C . LEU B 1 131 ? 8.336 7.883 -5.844 1 90.75 131 LEU B C 1
ATOM 2329 O O . LEU B 1 131 ? 9.555 8.055 -5.914 1 90.75 131 LEU B O 1
ATOM 2333 N N . GLY B 1 132 ? 7.547 8.719 -5.285 1 91.19 132 GLY B N 1
ATOM 2334 C CA . GLY B 1 132 ? 8.055 9.906 -4.625 1 91.19 132 GLY B CA 1
ATOM 2335 C C . GLY B 1 132 ? 8.875 9.602 -3.387 1 91.19 132 GLY B C 1
ATOM 2336 O O . GLY B 1 132 ? 8.727 8.531 -2.785 1 91.19 132 GLY B O 1
ATOM 2337 N N . SER B 1 133 ? 9.664 10.555 -2.988 1 90.88 133 SER B N 1
ATOM 2338 C CA . SER B 1 133 ? 10.578 10.391 -1.862 1 90.88 133 SER B CA 1
ATOM 2339 C C . SER B 1 133 ? 9.82 10.211 -0.553 1 90.88 133 SER B C 1
ATOM 2341 O O . SER B 1 133 ? 10.211 9.422 0.302 1 90.88 133 SER B O 1
ATOM 2343 N N . VAL B 1 134 ? 8.742 10.938 -0.369 1 94 134 VAL B N 1
ATOM 2344 C CA . VAL B 1 134 ? 7.973 10.844 0.867 1 94 134 VAL B CA 1
ATOM 2345 C C . VAL B 1 134 ? 7.27 9.492 0.941 1 94 134 VAL B C 1
ATOM 2347 O O . VAL B 1 134 ? 7.348 8.797 1.957 1 94 134 VAL B O 1
ATOM 2350 N N . SER B 1 135 ? 6.598 9.109 -0.13 1 96.19 135 SER B N 1
ATOM 2351 C CA . SER B 1 135 ? 5.918 7.82 -0.152 1 96.19 135 SER B CA 1
ATOM 2352 C C . SER B 1 135 ? 6.902 6.676 0.053 1 96.19 135 SER B C 1
ATOM 2354 O O . SER B 1 135 ? 6.613 5.723 0.779 1 96.19 135 SER B O 1
ATOM 2356 N N . SER B 1 136 ? 8.023 6.812 -0.567 1 94.06 136 SER B N 1
ATOM 2357 C CA . SER B 1 136 ? 9.07 5.809 -0.388 1 94.06 136 SER B CA 1
ATOM 2358 C C . SER B 1 136 ? 9.484 5.699 1.074 1 94.06 136 SER B C 1
ATOM 2360 O O . SER B 1 136 ? 9.57 4.598 1.621 1 94.06 136 SER B O 1
ATOM 2362 N N . TYR B 1 137 ? 9.695 6.84 1.672 1 94.88 137 TYR B N 1
ATOM 2363 C CA . TYR B 1 137 ? 10.086 6.852 3.078 1 94.88 137 TYR B CA 1
ATOM 2364 C C . TYR B 1 137 ? 9.023 6.195 3.945 1 94.88 137 TYR B C 1
ATOM 2366 O O . TYR B 1 137 ? 9.336 5.375 4.812 1 94.88 137 TYR B O 1
ATOM 2374 N N . VAL B 1 138 ? 7.84 6.504 3.717 1 97.5 138 VAL B N 1
ATOM 2375 C CA . VAL B 1 138 ? 6.727 6.008 4.516 1 97.5 138 VAL B CA 1
ATOM 2376 C C . VAL B 1 138 ? 6.637 4.488 4.383 1 97.5 138 VAL B C 1
ATOM 2378 O O . VAL B 1 138 ? 6.508 3.777 5.383 1 97.5 138 VAL B O 1
ATOM 2381 N N . ILE B 1 139 ? 6.75 3.977 3.209 1 96.75 139 ILE B N 1
ATOM 2382 C CA . ILE B 1 139 ? 6.637 2.541 2.969 1 96.75 139 ILE B CA 1
ATOM 2383 C C . ILE B 1 139 ? 7.762 1.806 3.697 1 96.75 139 ILE B C 1
ATOM 2385 O O . ILE B 1 139 ? 7.543 0.735 4.27 1 96.75 139 ILE B O 1
ATOM 2389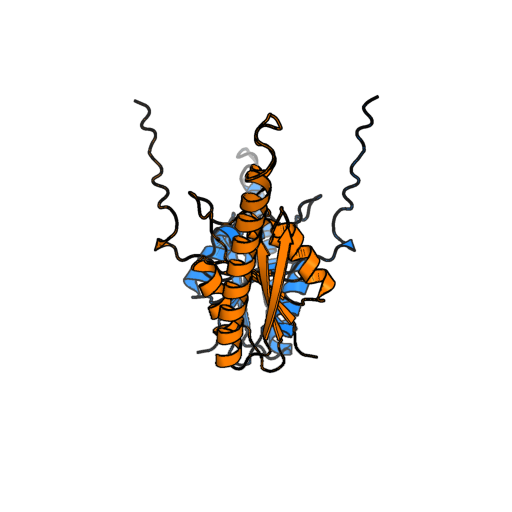 N N . HIS B 1 140 ? 8.883 2.396 3.766 1 93.5 140 HIS B N 1
ATOM 2390 C CA . HIS B 1 140 ? 10.062 1.739 4.32 1 93.5 140 HIS B CA 1
ATOM 2391 C C . HIS B 1 140 ? 10.047 1.779 5.844 1 93.5 140 HIS B C 1
ATOM 2393 O O . HIS B 1 140 ? 10.664 0.932 6.496 1 93.5 140 HIS B O 1
ATOM 2399 N N . HIS B 1 141 ? 9.258 2.705 6.402 1 94.62 141 HIS B N 1
ATOM 2400 C CA . HIS B 1 141 ? 9.438 2.926 7.832 1 94.62 141 HIS B CA 1
ATOM 2401 C C . HIS B 1 141 ? 8.141 2.697 8.594 1 94.62 141 HIS B C 1
ATOM 2403 O O . HIS B 1 141 ? 8.133 2.66 9.828 1 94.62 141 HIS B O 1
ATOM 2409 N N . SER B 1 142 ? 7.113 2.525 7.871 1 96.69 142 SER B N 1
ATOM 2410 C CA . SER B 1 142 ? 5.82 2.398 8.539 1 96.69 142 SER B CA 1
ATOM 2411 C C . SER B 1 142 ? 5.727 1.093 9.32 1 96.69 142 SER B C 1
ATOM 2413 O O . SER B 1 142 ? 6.18 0.048 8.844 1 96.69 142 SER B O 1
ATOM 2415 N N . GLN B 1 143 ? 5.02 1.178 10.438 1 95.19 143 GLN B N 1
ATOM 2416 C CA . GLN B 1 143 ? 4.73 -0.004 11.242 1 95.19 143 GLN B CA 1
ATOM 2417 C C . GLN B 1 143 ? 3.314 -0.51 10.992 1 95.19 143 GLN B C 1
ATOM 2419 O O . GLN B 1 143 ? 2.895 -1.51 11.578 1 95.19 143 GLN B O 1
ATOM 2424 N N . VAL B 1 144 ? 2.619 0.191 10.203 1 97.62 144 VAL B N 1
ATOM 2425 C CA . VAL B 1 144 ? 1.271 -0.211 9.812 1 97.62 144 VAL B CA 1
ATOM 2426 C C . VAL B 1 144 ? 1.19 -0.346 8.297 1 97.62 144 VAL B C 1
ATOM 2428 O O . VAL B 1 144 ? 2.051 0.165 7.578 1 97.62 144 VAL B O 1
ATOM 2431 N N . PRO B 1 145 ? 0.166 -1.019 7.746 1 98.56 145 PRO B N 1
ATOM 2432 C CA . PRO B 1 145 ? 0.044 -1.169 6.293 1 98.56 145 PRO B CA 1
ATOM 2433 C C . PRO B 1 145 ? -0.073 0.171 5.57 1 98.56 145 PRO B C 1
ATOM 2435 O O . PRO B 1 145 ? -0.666 1.113 6.098 1 98.56 145 PRO B O 1
ATOM 2438 N N . VAL B 1 146 ? 0.559 0.217 4.391 1 98.81 146 VAL B N 1
ATOM 2439 C CA . VAL B 1 146 ? 0.535 1.413 3.557 1 98.81 146 VAL B CA 1
ATOM 2440 C C . VAL B 1 146 ? -0.02 1.069 2.176 1 98.81 146 VAL B C 1
ATOM 2442 O O . VAL B 1 146 ? 0.467 0.149 1.515 1 98.81 146 VAL B O 1
ATOM 2445 N N . THR B 1 147 ? -1.067 1.737 1.777 1 98.88 147 THR B N 1
ATOM 2446 C CA . THR B 1 147 ? -1.541 1.645 0.4 1 98.88 147 THR B CA 1
ATOM 2447 C C . THR B 1 147 ? -0.941 2.758 -0.454 1 98.88 147 THR B C 1
ATOM 2449 O O . THR B 1 147 ? -1.026 3.934 -0.099 1 98.88 147 THR B O 1
ATOM 2452 N N . VAL B 1 148 ? -0.323 2.389 -1.526 1 98.44 148 VAL B N 1
ATOM 2453 C CA . VAL B 1 148 ? 0.224 3.326 -2.502 1 98.44 148 VAL B CA 1
ATOM 2454 C C . VAL B 1 148 ? -0.676 3.371 -3.736 1 98.44 148 VAL B C 1
ATOM 2456 O O . VAL B 1 148 ? -0.852 2.363 -4.422 1 98.44 148 VAL B O 1
ATOM 2459 N N . VAL B 1 149 ? -1.244 4.5 -3.99 1 98.06 149 VAL B N 1
ATOM 2460 C CA . VAL B 1 149 ? -2.092 4.703 -5.16 1 98.06 149 VAL B CA 1
ATOM 2461 C C . VAL B 1 149 ? -1.26 5.273 -6.309 1 98.06 149 VAL B C 1
ATOM 2463 O O . VAL B 1 149 ? -0.688 6.359 -6.188 1 98.06 149 VAL B O 1
ATOM 2466 N N . PRO B 1 150 ? -1.184 4.574 -7.395 1 95.31 150 PRO B N 1
ATOM 2467 C CA . PRO B 1 150 ? -0.295 4.996 -8.477 1 95.31 150 PRO B CA 1
ATOM 2468 C C . PRO B 1 150 ? -0.842 6.188 -9.258 1 95.31 150 PRO B C 1
ATOM 2470 O O . PRO B 1 150 ? -2.055 6.406 -9.289 1 95.31 150 PRO B O 1
ATOM 2473 N N . CYS B 1 151 ? 0.125 6.867 -9.789 1 89.56 151 CYS B N 1
ATOM 2474 C CA . CYS B 1 151 ? -0.224 7.914 -10.742 1 89.56 151 CYS B CA 1
ATOM 2475 C C . CYS B 1 151 ? -0.528 7.324 -12.117 1 89.56 151 CYS B C 1
ATOM 2477 O O . CYS B 1 151 ? 0.121 6.367 -12.539 1 89.56 151 CYS B O 1
ATOM 2479 N N . PRO B 1 152 ? -1.535 7.84 -12.828 1 83.12 152 PRO B N 1
ATOM 2480 C CA . PRO B 1 152 ? -1.833 7.32 -14.164 1 83.12 152 PRO B CA 1
ATOM 2481 C C . PRO B 1 152 ? -0.67 7.492 -15.141 1 83.12 152 PRO B C 1
ATOM 2483 O O . PRO B 1 152 ? 0.161 8.391 -14.961 1 83.12 152 PRO B O 1
ATOM 2486 N N . ASP B 1 153 ? -0.419 6.496 -15.992 1 69.62 153 ASP B N 1
ATOM 2487 C CA . ASP B 1 153 ? 0.665 6.438 -16.969 1 69.62 153 ASP B CA 1
ATOM 2488 C C . ASP B 1 153 ? 0.788 7.754 -17.734 1 69.62 153 ASP B C 1
ATOM 2490 O O . ASP B 1 153 ? 1.894 8.172 -18.094 1 69.62 153 ASP B O 1
ATOM 2494 N N . GLU B 1 154 ? -0.251 8.273 -18.172 1 60.66 154 GLU B N 1
ATOM 2495 C CA . GLU B 1 154 ? -0.165 9.484 -18.984 1 60.66 154 GLU B CA 1
ATOM 2496 C C . GLU B 1 154 ? 0.606 10.586 -18.25 1 60.66 154 GLU B C 1
ATOM 2498 O O . GLU B 1 154 ? 1.12 11.508 -18.891 1 60.66 154 GLU B O 1
ATOM 2503 N N . GLU B 1 155 ? 0.705 10.406 -17.047 1 56.59 155 GLU B N 1
ATOM 2504 C CA . GLU B 1 155 ? 1.395 11.438 -16.266 1 56.59 155 GLU B CA 1
ATOM 2505 C C . GLU B 1 155 ? 2.818 11.008 -15.93 1 56.59 155 GLU B C 1
ATOM 2507 O O . GLU B 1 155 ? 3.57 11.766 -15.312 1 56.59 155 GLU B O 1
ATOM 2512 N N . LYS B 1 156 ? 3.002 9.727 -16.344 1 57.25 156 LYS B N 1
ATOM 2513 C CA . LYS B 1 156 ? 4.359 9.266 -16.078 1 57.25 156 LYS B CA 1
ATOM 2514 C C . LYS B 1 156 ? 5.34 9.805 -17.109 1 57.25 156 LYS B C 1
ATOM 2516 O O . LYS B 1 156 ? 5 9.938 -18.281 1 57.25 156 LYS B O 1
ATOM 2521 N N . PRO B 1 157 ? 6.477 10.414 -16.609 1 50.44 157 PRO B N 1
ATOM 2522 C CA . PRO B 1 157 ? 7.375 11 -17.609 1 50.44 157 PRO B CA 1
ATOM 2523 C C . PRO B 1 157 ? 7.777 10 -18.703 1 50.44 157 PRO B C 1
ATOM 2525 O O . PRO B 1 157 ? 7.867 8.797 -18.438 1 50.44 157 PRO B O 1
ATOM 2528 N N . THR B 1 158 ? 7.301 10.109 -19.891 1 47.69 158 THR B N 1
ATOM 2529 C CA . THR B 1 158 ? 7.777 9.336 -21.031 1 47.69 158 THR B CA 1
ATOM 2530 C C . THR B 1 158 ? 9.297 9.234 -21.016 1 47.69 158 THR B C 1
ATOM 2532 O O . THR B 1 158 ? 9.992 10.25 -20.906 1 47.69 158 THR B O 1
ATOM 2535 N N . GLY B 1 159 ? 9.773 8.453 -20.25 1 41.12 159 GLY B N 1
ATOM 2536 C CA . GLY B 1 159 ? 11.211 8.305 -20.422 1 41.12 159 GLY B CA 1
ATOM 2537 C C . GLY B 1 159 ? 11.641 8.195 -21.875 1 41.12 159 GLY B C 1
ATOM 2538 O O . GLY B 1 159 ? 11.359 7.199 -22.531 1 41.12 159 GLY B O 1
ATOM 2539 N N . SER B 1 160 ? 11.5 9.25 -22.562 1 39.12 160 SER B N 1
ATOM 2540 C CA . SER B 1 160 ? 12.312 9.234 -23.766 1 39.12 160 SER B CA 1
ATOM 2541 C C . SER B 1 160 ? 13.719 8.703 -23.484 1 39.12 160 SER B C 1
ATOM 2543 O O . SER B 1 160 ? 14.469 9.312 -22.719 1 39.12 160 SER B O 1
ATOM 2545 N N . MET B 1 161 ? 13.883 7.477 -23.266 1 36.88 161 MET B N 1
ATOM 2546 C CA . MET B 1 161 ? 15.227 6.945 -23.484 1 36.88 161 MET B CA 1
ATOM 2547 C C . MET B 1 161 ? 15.891 7.609 -24.672 1 36.88 161 MET B C 1
ATOM 2549 O O . MET B 1 161 ? 15.453 7.422 -25.812 1 36.88 161 MET B O 1
ATOM 2553 N N . ARG B 1 162 ? 16.375 8.742 -24.625 1 34.28 162 ARG B N 1
ATOM 2554 C CA . ARG B 1 162 ? 17.359 9.203 -25.609 1 34.28 162 ARG B CA 1
ATOM 2555 C C . ARG B 1 162 ? 18.422 8.141 -25.859 1 34.28 162 ARG B C 1
ATOM 2557 O O . ARG B 1 162 ? 19.094 7.691 -24.922 1 34.28 162 ARG B O 1
ATOM 2564 N N . ARG B 1 163 ? 18.219 7.246 -26.75 1 33.84 163 ARG B N 1
ATOM 2565 C CA . ARG B 1 163 ? 19.281 6.559 -27.484 1 33.84 163 ARG B CA 1
ATOM 2566 C C . ARG B 1 163 ? 20.531 7.426 -27.578 1 33.84 163 ARG B C 1
ATOM 2568 O O . ARG B 1 163 ? 20.516 8.477 -28.234 1 33.84 163 ARG B O 1
ATOM 2575 N N . LEU B 1 164 ? 21.234 7.633 -26.484 1 33.78 164 LEU B N 1
ATOM 2576 C CA . LEU B 1 164 ? 22.578 8.125 -26.75 1 33.78 164 LEU B CA 1
ATOM 2577 C C . LEU B 1 164 ? 23.188 7.457 -27.984 1 33.78 164 LEU B C 1
ATOM 2579 O O . LEU B 1 164 ? 23.469 6.258 -27.969 1 33.78 164 LEU B O 1
ATOM 2583 N N . SER B 1 165 ? 22.547 7.785 -29.078 1 27.11 165 SER B N 1
ATOM 2584 C CA . SER B 1 165 ? 23.375 7.578 -30.266 1 27.11 165 SER B CA 1
ATOM 2585 C C . SER B 1 165 ? 24.797 8.109 -30.062 1 27.11 165 SER B C 1
ATOM 2587 O O . SER B 1 165 ? 24.984 9.312 -29.875 1 27.11 165 SER B O 1
ATOM 2589 N N . LEU B 1 166 ? 25.562 7.391 -29.297 1 28.91 166 LEU B N 1
ATOM 2590 C CA . LEU B 1 166 ? 26.984 7.602 -29.562 1 28.91 166 LEU B CA 1
ATOM 2591 C C . LEU B 1 166 ? 27.234 7.711 -31.062 1 28.91 166 LEU B C 1
ATOM 2593 O O . LEU B 1 166 ? 26.891 6.805 -31.828 1 28.91 166 LEU B O 1
ATOM 2597 N N . TYR B 1 167 ? 27.109 8.953 -31.578 1 26.42 167 TYR B N 1
ATOM 2598 C CA . TYR B 1 167 ? 28.031 9.195 -32.688 1 26.42 167 TYR B CA 1
ATOM 2599 C C . TYR B 1 167 ? 29.484 9.133 -32.219 1 26.42 167 TYR B C 1
ATOM 2601 O O . TYR B 1 167 ? 29.781 9.445 -31.062 1 26.42 167 TYR B O 1
#

Solvent-accessible surface area (backbone atoms only — not comparable to full-atom values): 18524 Å² total; per-residue (Å²): 133,50,54,32,34,37,32,62,48,68,90,31,69,35,29,52,49,31,54,49,45,39,67,75,69,61,68,52,90,59,29,34,42,33,38,34,32,63,43,57,71,74,63,71,62,71,70,57,82,82,69,75,84,75,78,68,57,63,57,50,51,54,45,52,53,47,49,52,49,50,51,48,50,51,52,38,49,51,53,39,49,52,28,50,74,72,68,45,50,56,45,60,46,77,43,80,35,86,46,54,33,60,49,51,51,50,48,36,60,77,67,63,40,56,32,37,42,31,22,20,38,53,82,77,68,58,67,77,62,55,54,27,71,46,43,50,45,37,64,51,65,38,85,40,32,31,33,37,27,48,63,63,65,91,73,45,52,74,69,72,71,71,72,75,67,78,123,133,53,52,32,35,36,32,65,46,68,92,30,69,33,30,52,49,31,52,50,45,38,68,75,68,61,67,52,91,59,30,33,41,35,37,34,31,63,44,60,70,76,62,73,61,70,71,59,82,82,68,77,87,74,76,70,56,63,56,49,51,53,48,53,51,48,50,52,50,50,51,47,50,51,50,38,49,51,52,38,50,54,29,50,74,71,67,46,48,56,46,61,46,76,44,80,33,87,45,54,33,58,48,50,49,51,48,38,61,77,67,64,39,56,32,37,42,33,22,21,38,53,82,75,70,59,65,76,61,56,56,28,71,46,46,50,45,36,64,52,66,35,86,39,32,31,33,36,28,49,62,62,66,90,72,44,53,74,69,71,71,72,71,76,67,78,122

Nearest PDB structures (foldseek):
  3hgm-assembly1_B  TM=8.128E-01  e=1.371E-09  Halomonas elongata
  3s3t-assembly1_A  TM=8.091E-01  e=1.798E-08  Lactiplantibacillus plantarum
  5cb0-assembly1_B  TM=7.069E-01  e=3.567E-05  Escherichia coli K-12
  4r2j-assembly1_A-2  TM=7.199E-01  e=1.065E-04  Salmonella enterica subsp. enterica serovar Typhimurium str. LT2
  4r2k-assembly1_A-2  TM=6.905E-01  e=9.987E-05  Salmonella enterica subsp. enterica serovar Typhimurium str. LT2

pLDDT: mean 81.84, std 21.84, range [26.27, 98.88]

InterPro domains:
  IPR006015 Universal stress protein A family [PR01438] (2-20)
  IPR006015 Universal stress protein A family [PR01438] (110-122)
  IPR006015 Universal stress protein A family [PR01438] (128-150)
  IPR006016 UspA [PF00582] (3-150)
  IPR014729 Rossmann-like alpha/beta/alpha sandwich fold [G3DSA:3.40.50.620] (5-162)

Sequence (334 aa):
MGRKYLLPIDTSENCKRAAKFYSENLHRDDDTIIFLHVIEPNLKANSKNIARKEDSEIYETTSQSQKTVDMGKALGHKYLAWGREAGFDAKAFVRSDSKPGVAIIKAAKELEVDHIIVGSRGLNALGRTLLGSVSSYVIHHSQVPVTVVPCPDEEKPTGSMRRLSLYMGRKYLLPIDTSENCKRAAKFYSENLHRDDDTIIFLHVIEPNLKANSKNIARKEDSEIYETTSQSQKTVDMGKALGHKYLAWGREAGFDAKAFVRSDSKPGVAIIKAAKELEVDHIIVGSRGLNALGRTLLGSVSSYVIHHSQVPVTVVPCPDEEKPTGSMRRLSLY

Foldseek 3Di:
DAAEEEQEDDPDVLSVVLLVCCLPPPDDLRYEYEYEYEFEQPVVLPPDDVDDDPDDSVVVSVVVRVVSVVVQVVRQVVVVVVCVVSVHNYHYDYHYDNQLLVVRQVCCVVVVHQEYEYEQDDDPPDDQRFRDPSRVSNCVDHPHYYHYHGDDPVPHPPPPPPPPPPD/DAAEEEQEDDPDVLSVVLLVCCLPPPDDLRYEYEYEYEFEQPVVLPPPDVDDDPDDSVVVSVVVRVVSVVVQVVRQVVVVVVCVVSVHNYHYYYHYDNQLLVVRQVCCVVVVHQEYEYEQDDDCPDDQDFRDPSRVSNCVDHPHYYHYHGDDPVPHPPPPPPPPPPD

Secondary structure (DSSP, 8-state):
---EEEEE--SSHHHHHHHHHIIIII--TT-EEEEEEEE---GGGTTS--SS--SSHHHHHHHHHHHHHHHHHHHHHHHHHHHHHTT-EEEEEEEE-S-HHHHHHHHHHHTT-SEEEEES--TT--TT-SS-HHHHHHHHH-SS-EEEEPPPGGGS-----------/---EEEEE--SSHHHHHHHHHIIIII--TT-EEEEEEEE---GGGTTS--SS--SSHHHHHHHHHHHHHHHHHHHHHHHHHHHHHTT-EEEEEEEE-S-HHHHHHHHHHHTT-SEEEEES--TT--TT-SS-HHHHHHHHH-SS-EEEEPPPGGGS-----------

Radius of gyration: 24.12 Å; Cα contacts (8 Å, |Δi|>4): 530; chains: 2; bounding box: 61×87×51 Å

Organism: Echinococcus multilocularis (NCBI:txid6211)